Protein AF-A0A963WK91-F1 (afdb_monomer_lite)

Radius of gyration: 30.58 Å; chains: 1; bounding box: 57×82×97 Å

Sequence (372 aa):
MLETIWWPAAVQGHHETPHHPKPDPWEGALLGFCETRVRPTAGVVIQNPARRRCPPKQGSAHLYIAHAMCAHGGNSVPVCAVHRIAAAGGPERPVTRRHAILVVTTHDLAISARGFSALALYRFSAEIIGRGKGYSATAAAAYRAGERIEDERTGEVHDYRRRDGVLHTEILAPEGAPAWARDRAKLWNAVEQAERRRDAQLSRQLILALPHELTDAQRQELVRDFVQREFVSRGMVADLAIHAPDREGDARNHHAHVMLTMRRIEGNGFGNKERGWNDDGVLRGWRYQWARFQNRALERAGHNSRVDHRSYADQGIDREPTQHLGKWAHRMEKAGKKSRIGEQNRQVQARNAERAQREHQFKVISLEAERE

Foldseek 3Di:
DDDDFDDDDDDDDDDDDDDDDDDDDDDDDDDDDDDDDDDDDDDDDDDDDDDDDDDDDDDDDDDDDDDDDDDDDDDDDDDDDDDDDDDDDDDDDDDDPDPPPDPPPPPVVVVPPPPDQPAFDWDKDKDFQWLLSVGALQLVLCQQQQAWAAQPVPRDIRHRVVDPFFDDKFKDAAPPADPLLRPRNSVRSLLVVVADDSGDRRWMKIKTFAGLPDDPVLSVVLVVVLCCPLARVVQKMKIKIWGAADPPGDRRRTIMIIIIGQFGDDDHGTDDGDPVCPDPVSVVVSLQVSQVSRQVSCVVVVRPHGHDSDDCVVVVHPADDADDCHDPQVVCVVVVHHDPSNVVRVVSVVVRVVVVVVVVVVVVVVVVVVVD

Secondary structure (DSSP, 8-state):
----PPPPPPPPP------PPPPP----------PPPPPPPP-------------------------------S--PPP-----------------S--------TTGGGSTT----------EEEEEEEGGGT--HHHHHHHHHT-EEEETTTTEEEE-TT---EEEEEEE--TT--GGGGSHHHHHHHHHHH--STT-EEEEEEEEE--TTS-HHHHHHHHHHHHHHHTGGGT--EEEEEEPPPTTS-TT--EEEEEEESEEEETTEEEEE-SGGG-HHHHHHHHHHHHHHHHHHHHHTT-------S-TGGGT---PPPPP-HHHHHHHHHTTPPPHHHHHHHHHHHHHHHHHHHHHHHHHHHHHHTT-

Structure (mmCIF, N/CA/C/O backbone):
data_AF-A0A963WK91-F1
#
_entry.id   AF-A0A963WK91-F1
#
loop_
_atom_site.group_PDB
_atom_site.id
_atom_site.type_symbol
_atom_site.label_atom_id
_atom_site.label_alt_id
_atom_site.label_comp_id
_atom_site.label_asym_id
_atom_site.label_entity_id
_atom_site.label_seq_id
_atom_site.pdbx_PDB_ins_code
_atom_site.Cartn_x
_atom_site.Cartn_y
_atom_site.Cartn_z
_atom_site.occupancy
_atom_site.B_iso_or_equiv
_atom_site.auth_seq_id
_atom_site.auth_comp_id
_atom_site.auth_asym_id
_atom_site.auth_atom_id
_atom_site.pdbx_PDB_model_num
ATOM 1 N N . MET A 1 1 ? 18.143 -6.429 7.043 1.00 22.61 1 MET A N 1
ATOM 2 C CA . MET A 1 1 ? 18.035 -5.336 8.031 1.00 22.61 1 MET A CA 1
ATOM 3 C C . MET A 1 1 ? 17.022 -4.334 7.507 1.00 22.61 1 MET A C 1
ATOM 5 O O . MET A 1 1 ? 17.218 -3.809 6.421 1.00 22.61 1 MET A O 1
ATOM 9 N N . LEU A 1 2 ? 15.883 -4.209 8.189 1.00 23.97 2 LEU A N 1
ATOM 10 C CA . LEU A 1 2 ? 14.710 -3.444 7.756 1.00 23.97 2 LEU A CA 1
ATOM 11 C C . LEU A 1 2 ? 14.508 -2.282 8.733 1.00 23.97 2 LEU A C 1
ATOM 13 O O . LEU A 1 2 ? 14.083 -2.510 9.864 1.00 23.97 2 LEU A O 1
ATOM 17 N N . GLU A 1 3 ? 14.801 -1.052 8.310 1.00 25.36 3 GLU A N 1
ATOM 18 C CA . GLU A 1 3 ? 14.508 0.145 9.102 1.00 25.36 3 GLU A CA 1
ATOM 19 C C . GLU A 1 3 ? 13.215 0.824 8.637 1.00 25.36 3 GLU A C 1
ATOM 21 O O . GLU A 1 3 ? 13.131 1.476 7.602 1.00 25.36 3 GLU A O 1
ATOM 26 N N . THR A 1 4 ? 12.189 0.577 9.449 1.00 26.88 4 THR A N 1
ATOM 27 C CA . THR A 1 4 ? 11.105 1.455 9.909 1.00 26.88 4 THR A CA 1
ATOM 28 C C . THR A 1 4 ? 11.046 2.881 9.325 1.00 26.88 4 THR A C 1
ATOM 30 O O . THR A 1 4 ? 11.874 3.737 9.627 1.00 26.88 4 THR A O 1
ATOM 33 N N . ILE A 1 5 ? 9.959 3.174 8.605 1.00 27.11 5 ILE A N 1
ATOM 34 C CA . ILE A 1 5 ? 9.478 4.533 8.313 1.00 27.11 5 ILE A CA 1
ATOM 35 C C . ILE A 1 5 ? 9.033 5.188 9.630 1.00 27.11 5 ILE A C 1
ATOM 37 O O . ILE A 1 5 ? 8.085 4.700 10.238 1.00 27.11 5 ILE A O 1
ATOM 41 N N . TRP A 1 6 ? 9.692 6.269 10.063 1.00 27.09 6 TRP A N 1
ATOM 42 C CA . TRP A 1 6 ? 9.328 7.067 11.247 1.00 27.09 6 TRP A CA 1
ATOM 43 C C . TRP A 1 6 ? 8.318 8.179 10.911 1.00 27.09 6 TRP A C 1
ATOM 45 O O . TRP A 1 6 ? 8.521 8.962 9.977 1.00 27.09 6 TRP A O 1
ATOM 55 N N . TRP A 1 7 ? 7.257 8.275 11.717 1.00 29.36 7 TRP A N 1
ATOM 56 C CA . TRP A 1 7 ? 6.226 9.319 11.670 1.00 29.36 7 TRP A CA 1
ATOM 57 C C . TRP A 1 7 ? 6.474 10.339 12.800 1.00 29.36 7 TRP A C 1
ATOM 59 O O . TRP A 1 7 ? 6.779 9.914 13.913 1.00 29.36 7 TRP A O 1
ATOM 69 N N . PRO A 1 8 ? 6.402 11.663 12.558 1.00 27.25 8 PRO A N 1
ATOM 70 C CA . PRO A 1 8 ? 6.606 12.646 13.616 1.00 27.25 8 PRO A CA 1
ATOM 71 C C . PRO A 1 8 ? 5.388 12.717 14.544 1.00 27.25 8 PRO A C 1
ATOM 73 O O . PRO A 1 8 ? 4.264 12.896 14.074 1.00 27.25 8 PRO A O 1
ATOM 76 N N . ALA A 1 9 ? 5.649 12.629 15.849 1.00 26.39 9 ALA A N 1
ATOM 77 C CA . ALA A 1 9 ? 4.752 13.118 16.886 1.00 26.39 9 ALA A CA 1
ATOM 78 C C . ALA A 1 9 ? 4.526 14.628 16.702 1.00 26.39 9 ALA A C 1
ATOM 80 O O . ALA A 1 9 ? 5.432 15.359 16.285 1.00 26.39 9 ALA A O 1
ATOM 81 N N . ALA A 1 10 ? 3.302 15.069 16.975 1.00 29.25 10 ALA A N 1
ATOM 82 C CA . ALA A 1 10 ? 2.909 16.464 16.931 1.00 29.25 10 ALA A CA 1
ATOM 83 C C . ALA A 1 10 ? 3.765 17.319 17.882 1.00 29.25 10 ALA A C 1
ATOM 85 O O . ALA A 1 10 ? 4.145 16.902 18.974 1.00 29.25 10 ALA A O 1
ATOM 86 N N . VAL A 1 11 ? 4.068 18.528 17.416 1.00 27.75 11 VAL A N 1
ATOM 87 C CA . VAL A 1 11 ? 4.806 19.577 18.120 1.00 27.75 11 VAL A CA 1
ATOM 88 C C . VAL A 1 11 ? 4.051 19.971 19.392 1.00 27.75 11 VAL A C 1
ATOM 90 O O . VAL A 1 11 ? 2.942 20.494 19.312 1.00 27.75 11 VAL A O 1
ATOM 93 N N . GLN A 1 12 ? 4.667 19.758 20.555 1.00 30.48 12 GLN A N 1
ATOM 94 C CA . GLN A 1 12 ? 4.327 20.469 21.786 1.00 30.48 12 GLN A CA 1
ATOM 95 C C . GLN A 1 12 ? 5.108 21.787 21.805 1.00 30.48 12 GLN A C 1
ATOM 97 O O . GLN A 1 12 ? 6.327 21.797 21.636 1.00 30.48 12 GLN A O 1
ATOM 102 N N . GLY A 1 13 ? 4.404 22.904 21.980 1.00 24.95 13 GLY A N 1
ATOM 103 C CA . GLY A 1 13 ? 5.031 24.174 22.329 1.00 24.95 13 GLY A CA 1
ATOM 104 C C . GLY A 1 13 ? 5.450 24.172 23.799 1.00 24.95 13 GLY A C 1
ATOM 105 O O . GLY A 1 13 ? 4.702 23.674 24.634 1.00 24.95 13 GLY A O 1
ATOM 106 N N . HIS A 1 14 ? 6.646 24.688 24.094 1.00 27.39 14 HIS A N 1
ATOM 107 C CA . HIS A 1 14 ? 6.909 25.775 25.051 1.00 27.39 14 HIS A CA 1
ATOM 108 C C . HIS A 1 14 ? 8.402 25.853 25.439 1.00 27.39 14 HIS A C 1
ATOM 110 O O . HIS A 1 14 ? 9.018 24.856 25.791 1.00 27.39 14 HIS A O 1
ATOM 116 N N . HIS A 1 15 ? 8.894 27.097 25.416 1.00 27.45 15 HIS A N 1
ATOM 117 C CA . HIS A 1 15 ? 10.022 27.715 26.130 1.00 27.45 15 HIS A CA 1
ATOM 118 C C . HIS A 1 15 ? 11.482 27.265 25.907 1.00 27.45 15 HIS A C 1
ATOM 120 O O . HIS A 1 15 ? 11.880 26.119 26.080 1.00 27.45 15 HIS A O 1
ATOM 126 N N . GLU A 1 16 ? 12.287 28.277 25.567 1.00 27.14 16 GLU A N 1
ATOM 127 C CA . GLU A 1 16 ? 13.739 28.294 25.396 1.00 27.14 16 GLU A CA 1
ATOM 128 C C . GLU A 1 16 ? 14.500 28.136 26.725 1.00 27.14 16 GLU A C 1
ATOM 130 O O . GLU A 1 16 ? 14.128 28.733 27.732 1.00 27.14 16 GLU A O 1
ATOM 135 N N . THR A 1 17 ? 15.611 27.390 26.713 1.00 27.28 17 THR A N 1
ATOM 136 C CA . THR A 1 17 ? 16.970 27.830 27.125 1.00 27.28 17 THR A CA 1
ATOM 137 C C . THR A 1 17 ? 18.002 26.702 26.877 1.00 27.28 17 THR A C 1
ATOM 139 O O . THR A 1 17 ? 17.612 25.538 26.761 1.00 27.28 17 THR A O 1
ATOM 142 N N . PRO A 1 18 ? 19.309 27.009 26.699 1.00 31.48 18 PRO A N 1
ATOM 143 C CA . PRO A 1 18 ? 20.241 26.156 25.954 1.00 31.48 18 PRO A CA 1
ATOM 144 C C . PRO A 1 18 ? 21.214 25.357 26.840 1.00 31.48 18 PRO A C 1
ATOM 146 O O . PRO A 1 18 ? 21.784 25.896 27.784 1.00 31.48 18 PRO A O 1
ATOM 149 N N . HIS A 1 19 ? 21.519 24.109 26.462 1.00 30.70 19 HIS A N 1
ATOM 150 C CA . HIS A 1 19 ? 22.700 23.390 26.957 1.00 30.70 19 HIS A CA 1
ATOM 151 C C . HIS A 1 19 ? 23.403 22.583 25.849 1.00 30.70 19 HIS A C 1
ATOM 153 O O . HIS A 1 19 ? 22.773 21.988 24.978 1.00 30.70 19 HIS A O 1
ATOM 159 N N . HIS A 1 20 ? 24.738 22.624 25.902 1.00 29.81 20 HIS A N 1
ATOM 160 C CA . HIS A 1 20 ? 25.729 22.095 24.958 1.00 29.81 20 HIS A CA 1
ATOM 161 C C . HIS A 1 20 ? 25.676 20.566 24.720 1.00 29.81 20 HIS A C 1
ATOM 163 O O . HIS A 1 20 ? 25.252 19.823 25.607 1.00 29.81 20 HIS A O 1
ATOM 169 N N . PRO A 1 21 ? 26.175 20.067 23.565 1.00 29.34 21 PRO A N 1
ATOM 170 C CA . PRO A 1 21 ? 26.165 18.643 23.229 1.00 29.34 21 PRO A CA 1
ATOM 171 C C . PRO A 1 21 ? 27.329 17.870 23.877 1.00 29.34 21 PRO A C 1
ATOM 173 O O . PRO A 1 21 ? 28.469 18.332 23.889 1.00 29.34 21 PRO A O 1
ATOM 176 N N . LYS A 1 22 ? 27.041 16.658 24.369 1.00 27.59 22 LYS A N 1
ATOM 177 C CA . LYS A 1 22 ? 28.037 15.631 24.730 1.00 27.59 22 LYS A CA 1
ATOM 178 C C . LYS A 1 22 ? 28.315 14.703 23.526 1.00 27.59 22 LYS A C 1
ATOM 180 O O . LYS A 1 22 ? 27.410 14.528 22.710 1.00 27.59 22 LYS A O 1
ATOM 185 N N . PRO A 1 23 ? 29.526 14.121 23.411 1.00 29.45 23 PRO A N 1
ATOM 186 C CA . PRO A 1 23 ? 29.940 13.315 22.258 1.00 29.45 23 PRO A CA 1
ATOM 187 C C . PRO A 1 23 ? 29.362 11.884 22.236 1.00 29.45 23 PRO A C 1
ATOM 189 O O . PRO A 1 23 ? 28.915 11.354 23.253 1.00 29.45 23 PRO A O 1
ATOM 192 N N . ASP A 1 24 ? 29.379 11.313 21.029 1.00 28.59 24 ASP A N 1
ATOM 193 C CA . ASP A 1 24 ? 28.755 10.073 20.533 1.00 28.59 24 ASP A CA 1
ATOM 194 C C . ASP A 1 24 ? 29.475 8.783 21.018 1.00 28.59 24 ASP A C 1
ATOM 196 O O . ASP A 1 24 ? 30.700 8.714 20.899 1.00 28.59 24 ASP A O 1
ATOM 200 N N . PRO A 1 25 ? 28.778 7.759 21.562 1.00 28.02 25 PRO A N 1
ATOM 201 C CA . PRO A 1 25 ? 29.410 6.610 22.222 1.00 28.02 25 PRO A CA 1
ATOM 202 C C . PRO A 1 25 ? 29.512 5.324 21.370 1.00 28.02 25 PRO A C 1
ATOM 204 O O . PRO A 1 25 ? 29.296 4.234 21.896 1.00 28.02 25 PRO A O 1
ATOM 207 N N . TRP A 1 26 ? 29.857 5.397 20.080 1.00 27.48 26 TRP A N 1
ATOM 208 C CA . TRP A 1 26 ? 29.994 4.188 19.242 1.00 27.48 26 TRP A CA 1
ATOM 209 C C . TRP A 1 26 ? 31.322 4.109 18.479 1.00 27.48 26 TRP A C 1
ATOM 211 O O . TRP A 1 26 ? 31.360 4.051 17.251 1.00 27.48 26 TRP A O 1
ATOM 221 N N . GLU A 1 27 ? 32.416 4.028 19.237 1.00 25.73 27 GLU A N 1
ATOM 222 C CA . GLU A 1 27 ? 33.675 3.418 18.802 1.00 25.73 27 GLU A CA 1
ATOM 223 C C . GLU A 1 27 ? 33.758 1.970 19.313 1.00 25.73 27 GLU A C 1
ATOM 225 O O . GLU A 1 27 ? 33.706 1.719 20.513 1.00 25.73 27 GLU A O 1
ATOM 230 N N . GLY A 1 28 ? 33.954 1.028 18.385 1.00 24.20 28 GLY A N 1
ATOM 231 C CA . GLY A 1 28 ? 34.629 -0.246 18.648 1.00 24.20 28 GLY A CA 1
ATOM 232 C C . GLY A 1 28 ? 33.766 -1.433 19.086 1.00 24.20 28 GLY A C 1
ATOM 233 O O . GLY A 1 28 ? 33.362 -1.529 20.236 1.00 24.20 28 GLY A O 1
ATOM 234 N N . ALA A 1 29 ? 33.608 -2.414 18.189 1.00 26.83 29 ALA A N 1
ATOM 235 C CA . ALA A 1 29 ? 33.804 -3.837 18.504 1.00 26.83 29 ALA A CA 1
ATOM 236 C C . ALA A 1 29 ? 33.708 -4.692 17.227 1.00 26.83 29 ALA A C 1
ATOM 238 O O . ALA A 1 29 ? 32.635 -4.941 16.679 1.00 26.83 29 ALA A O 1
ATOM 239 N N . LEU A 1 30 ? 34.874 -5.150 16.775 1.00 24.97 30 LEU A N 1
ATOM 240 C CA . LEU A 1 30 ? 35.060 -6.351 15.965 1.00 24.97 30 LEU A CA 1
ATOM 241 C C . LEU A 1 30 ? 34.740 -7.590 16.820 1.00 24.97 30 LEU A C 1
ATOM 243 O O . LEU A 1 30 ? 35.082 -7.587 18.000 1.00 24.97 30 LEU A O 1
ATOM 247 N N . LEU A 1 31 ? 34.160 -8.639 16.215 1.00 26.80 31 LEU A N 1
ATOM 248 C CA . LEU A 1 31 ? 34.611 -10.049 16.267 1.00 26.80 31 LEU A CA 1
ATOM 249 C C . LEU A 1 31 ? 33.501 -11.047 15.857 1.00 26.80 31 LEU A C 1
ATOM 251 O O . LEU A 1 31 ? 32.412 -11.056 16.417 1.00 26.80 31 LEU A O 1
ATOM 255 N N . GLY A 1 32 ? 33.865 -11.958 14.942 1.00 23.58 32 GLY A N 1
ATOM 256 C CA . GLY A 1 32 ? 33.576 -13.395 15.067 1.00 23.58 32 GLY A CA 1
ATOM 257 C C . GLY A 1 32 ? 32.301 -13.961 14.428 1.00 23.58 32 GLY A C 1
ATOM 258 O O . GLY A 1 32 ? 31.334 -14.229 15.131 1.00 23.58 32 GLY A O 1
ATOM 259 N N . PHE A 1 33 ? 32.338 -14.287 13.130 1.00 23.84 33 PHE A N 1
ATOM 260 C CA . PHE A 1 33 ? 31.402 -15.247 12.521 1.00 23.84 33 PHE A CA 1
ATOM 261 C C . PHE A 1 33 ? 31.985 -16.670 12.577 1.00 23.84 33 PHE A C 1
ATOM 263 O O . PHE A 1 33 ? 33.100 -16.905 12.117 1.00 23.84 33 PHE A O 1
ATOM 270 N N . CYS A 1 34 ? 31.219 -17.616 13.128 1.00 22.39 34 CYS A N 1
ATOM 271 C CA . CYS A 1 34 ? 31.517 -19.048 13.139 1.00 22.39 34 CYS A CA 1
ATOM 272 C C . CYS A 1 34 ? 30.647 -19.740 12.074 1.00 22.39 34 CYS A C 1
ATOM 274 O O . CYS A 1 34 ? 29.424 -19.793 12.205 1.00 22.39 34 CYS A O 1
ATOM 276 N N . GLU A 1 35 ? 31.267 -20.233 11.000 1.00 25.41 35 GLU A N 1
ATOM 277 C CA . GLU A 1 35 ? 30.608 -21.036 9.965 1.00 25.41 35 GLU A CA 1
ATOM 278 C C . GLU A 1 35 ? 30.486 -22.496 10.420 1.00 25.41 35 GLU A C 1
ATOM 280 O O . GLU A 1 35 ? 31.486 -23.169 10.669 1.00 25.41 35 GLU A O 1
ATOM 285 N N . THR A 1 36 ? 29.263 -23.027 10.461 1.00 25.84 36 THR A N 1
ATOM 286 C CA . THR A 1 36 ? 29.019 -24.475 10.518 1.00 25.84 36 THR A CA 1
ATOM 287 C C . THR A 1 36 ? 28.664 -24.981 9.123 1.00 25.84 36 THR A C 1
ATOM 289 O O . THR A 1 36 ? 27.678 -24.586 8.506 1.00 25.84 36 THR A O 1
ATOM 292 N N . ARG A 1 37 ? 29.536 -25.849 8.605 1.00 24.59 37 ARG A N 1
ATOM 293 C CA . ARG A 1 37 ? 29.512 -26.428 7.261 1.00 24.59 37 ARG A CA 1
ATOM 294 C C . ARG A 1 37 ? 28.734 -27.752 7.300 1.00 24.59 37 ARG A C 1
ATOM 296 O O . ARG A 1 37 ? 29.177 -28.695 7.950 1.00 24.59 37 ARG A O 1
ATOM 303 N N . VAL A 1 38 ? 27.603 -27.848 6.597 1.00 27.88 38 VAL A N 1
ATOM 304 C CA . VAL A 1 38 ? 26.852 -29.108 6.414 1.00 27.88 38 VAL A CA 1
ATOM 305 C C . VAL A 1 38 ? 27.313 -29.789 5.120 1.00 27.88 38 VAL A C 1
ATOM 307 O O . VAL A 1 38 ? 27.289 -29.184 4.051 1.00 27.88 38 VAL A O 1
ATOM 310 N N . ARG A 1 39 ? 27.763 -31.047 5.222 1.00 24.70 39 ARG A N 1
ATOM 311 C CA . ARG A 1 39 ? 28.100 -31.930 4.088 1.00 24.70 39 ARG A CA 1
ATOM 312 C C . ARG A 1 39 ? 26.844 -32.679 3.611 1.00 24.70 39 ARG A C 1
ATOM 314 O O . ARG A 1 39 ? 26.117 -33.166 4.473 1.00 24.70 39 ARG A O 1
ATOM 321 N N . PRO A 1 40 ? 26.620 -32.880 2.299 1.00 29.33 40 PRO A N 1
ATOM 322 C CA . PRO A 1 40 ? 25.627 -33.836 1.823 1.00 29.33 40 PRO A CA 1
ATOM 323 C C . PRO A 1 40 ? 26.253 -35.227 1.625 1.00 29.33 40 PRO A C 1
ATOM 325 O O . PRO A 1 40 ? 27.276 -35.379 0.955 1.00 29.33 40 PRO A O 1
ATOM 328 N N . THR A 1 41 ? 25.630 -36.243 2.221 1.00 27.70 41 THR A N 1
ATOM 329 C CA . THR A 1 41 ? 25.883 -37.667 1.973 1.00 27.70 41 THR A CA 1
ATOM 330 C C . THR A 1 41 ? 25.073 -38.181 0.781 1.00 27.70 41 THR A C 1
ATOM 332 O O . THR A 1 41 ? 24.059 -37.616 0.378 1.00 27.70 41 THR A O 1
ATOM 335 N N . ALA A 1 42 ? 25.602 -39.251 0.198 1.00 28.73 42 ALA A N 1
ATOM 336 C CA . ALA A 1 42 ? 25.291 -39.816 -1.101 1.00 28.73 42 ALA A CA 1
ATOM 337 C C . ALA A 1 42 ? 23.964 -40.595 -1.202 1.00 28.73 42 ALA A C 1
ATOM 339 O O . ALA A 1 42 ? 23.517 -41.214 -0.244 1.00 28.73 42 ALA A O 1
ATOM 340 N N . GLY A 1 43 ? 23.455 -40.648 -2.438 1.00 24.45 43 GLY A N 1
ATOM 341 C CA . GLY A 1 43 ? 23.218 -41.898 -3.169 1.00 24.45 43 GLY A CA 1
ATOM 342 C C . GLY A 1 43 ? 22.021 -42.758 -2.769 1.00 24.45 43 GLY A C 1
ATOM 343 O O . GLY A 1 43 ? 22.116 -43.567 -1.856 1.00 24.45 43 GLY A O 1
ATOM 344 N N . VAL A 1 44 ? 20.967 -42.725 -3.590 1.00 27.34 44 VAL A N 1
ATOM 345 C CA . VAL A 1 44 ? 20.086 -43.885 -3.789 1.00 27.34 44 VAL A CA 1
ATOM 346 C C . VAL A 1 44 ? 19.856 -44.076 -5.288 1.00 27.34 44 VAL A C 1
ATOM 348 O O . VAL A 1 44 ? 19.298 -43.224 -5.974 1.00 27.34 44 VAL A O 1
ATOM 351 N N . VAL A 1 45 ? 20.349 -45.213 -5.773 1.00 25.64 45 VAL A N 1
ATOM 352 C CA . VAL A 1 45 ? 20.153 -45.780 -7.108 1.00 25.64 45 VAL A CA 1
ATOM 353 C C . VAL A 1 45 ? 18.881 -46.625 -7.061 1.00 25.64 45 VAL A C 1
ATOM 355 O O . VAL A 1 45 ? 18.777 -47.508 -6.215 1.00 25.64 45 VAL A O 1
ATOM 358 N N . ILE A 1 46 ? 17.938 -46.399 -7.978 1.00 29.27 46 ILE A N 1
ATOM 359 C CA . ILE A 1 46 ? 16.832 -47.332 -8.233 1.00 29.27 46 ILE A CA 1
ATOM 360 C C . ILE A 1 46 ? 16.889 -47.745 -9.703 1.00 29.27 46 ILE A C 1
ATOM 362 O O . ILE A 1 46 ? 16.807 -46.919 -10.611 1.00 29.27 46 ILE A O 1
ATOM 366 N N . GLN A 1 47 ? 17.083 -49.046 -9.905 1.00 24.92 47 GLN A N 1
ATOM 367 C CA . GLN A 1 47 ? 17.046 -49.745 -11.184 1.00 24.92 47 GLN A CA 1
ATOM 368 C C . GLN A 1 47 ? 15.598 -49.872 -11.684 1.00 24.92 47 GLN A C 1
ATOM 370 O O . GLN A 1 47 ? 14.692 -50.119 -10.893 1.00 24.92 47 GLN A O 1
ATOM 375 N N . ASN A 1 48 ? 15.384 -49.800 -13.000 1.00 27.92 48 ASN A N 1
ATOM 376 C CA . ASN A 1 48 ? 14.188 -50.354 -13.641 1.00 27.92 48 ASN A CA 1
ATOM 377 C C . ASN A 1 48 ? 14.585 -50.973 -15.000 1.00 27.92 48 ASN A C 1
ATOM 379 O O . ASN A 1 48 ? 15.365 -50.344 -15.725 1.00 27.92 48 ASN A O 1
ATOM 383 N N . PRO A 1 49 ? 14.138 -52.196 -15.352 1.00 32.09 49 PRO A N 1
ATOM 384 C CA . PRO A 1 49 ? 14.629 -52.911 -16.519 1.00 32.09 49 PRO A CA 1
ATOM 385 C C . PRO A 1 49 ? 13.725 -52.735 -17.753 1.00 32.09 49 PRO A C 1
ATOM 387 O O . PRO A 1 49 ? 12.612 -52.229 -17.691 1.00 32.09 49 PRO A O 1
ATOM 390 N N . ALA A 1 50 ? 14.229 -53.285 -18.860 1.00 29.89 50 ALA A N 1
ATOM 391 C CA . ALA A 1 50 ? 13.522 -53.688 -20.079 1.00 29.89 50 ALA A CA 1
ATOM 392 C C . ALA A 1 50 ? 13.324 -52.652 -21.209 1.00 29.89 50 ALA A C 1
ATOM 394 O O . ALA A 1 50 ? 12.390 -51.863 -21.291 1.00 29.89 50 ALA A O 1
ATOM 395 N N . ARG A 1 51 ? 14.238 -52.818 -22.169 1.00 28.98 51 ARG A N 1
ATOM 396 C CA . ARG A 1 51 ? 14.231 -52.484 -23.599 1.00 28.98 51 ARG A CA 1
ATOM 397 C C . ARG A 1 51 ? 12.876 -52.691 -24.301 1.00 28.98 51 ARG A C 1
ATOM 399 O O . ARG A 1 51 ? 12.282 -53.752 -24.151 1.00 28.98 51 ARG A O 1
ATOM 406 N N . ARG A 1 52 ? 12.555 -51.796 -25.248 1.00 28.48 52 ARG A N 1
ATOM 407 C CA . ARG A 1 52 ? 12.156 -52.105 -26.644 1.00 28.48 52 ARG A CA 1
ATOM 408 C C . ARG A 1 52 ? 12.358 -50.851 -27.518 1.00 28.48 52 ARG A C 1
ATOM 410 O O . ARG A 1 52 ? 11.968 -49.756 -27.134 1.00 28.48 52 ARG A O 1
ATOM 417 N N . ARG A 1 53 ? 13.039 -51.018 -28.658 1.00 27.75 53 ARG A N 1
ATOM 418 C CA . ARG A 1 53 ? 13.340 -49.995 -29.682 1.00 27.75 53 ARG A CA 1
ATOM 419 C C . ARG A 1 53 ? 12.495 -50.239 -30.938 1.00 27.75 53 ARG A C 1
ATOM 421 O O . ARG A 1 53 ? 12.266 -51.403 -31.256 1.00 27.75 53 ARG A O 1
ATOM 428 N N . CYS A 1 54 ? 12.171 -49.136 -31.634 1.00 26.45 54 CYS A N 1
ATOM 429 C CA . CYS A 1 54 ? 12.084 -48.893 -33.099 1.00 26.45 54 CYS A CA 1
ATOM 430 C C . CYS A 1 54 ? 10.837 -48.061 -33.484 1.00 26.45 54 CYS A C 1
ATOM 432 O O . CYS A 1 54 ? 9.805 -48.226 -32.842 1.00 26.45 54 CYS A O 1
ATOM 434 N N . PRO A 1 55 ? 10.830 -47.326 -34.620 1.00 36.06 55 PRO A N 1
ATOM 435 C CA . PRO A 1 55 ? 11.797 -46.344 -35.147 1.00 36.06 55 PRO A CA 1
ATOM 436 C C . PRO A 1 55 ? 11.077 -44.995 -35.509 1.00 36.06 55 PRO A C 1
ATOM 438 O O . PRO A 1 55 ? 9.883 -44.863 -35.238 1.00 36.06 55 PRO A O 1
ATOM 441 N N . PRO A 1 56 ? 11.746 -43.959 -36.072 1.00 33.94 56 PRO A N 1
ATOM 442 C CA . PRO A 1 56 ? 11.201 -42.599 -36.135 1.00 33.94 56 PRO A CA 1
ATOM 443 C C . PRO A 1 56 ? 10.351 -42.362 -37.394 1.00 33.94 56 PRO A C 1
ATOM 445 O O . PRO A 1 56 ? 10.743 -42.748 -38.494 1.00 33.94 56 PRO A O 1
ATOM 448 N N . LYS A 1 57 ? 9.219 -41.659 -37.256 1.00 30.64 57 LYS A N 1
ATOM 449 C CA . LYS A 1 57 ? 8.538 -41.024 -38.393 1.00 30.64 57 LYS A CA 1
ATOM 450 C C . LYS A 1 57 ? 8.864 -39.536 -38.419 1.00 30.64 57 LYS A C 1
ATOM 452 O O . LYS A 1 57 ? 8.511 -38.791 -37.511 1.00 30.64 57 LYS A O 1
ATOM 457 N N . GLN A 1 58 ? 9.554 -39.151 -39.486 1.00 32.03 58 GLN A N 1
ATOM 458 C CA . GLN A 1 58 ? 9.673 -37.785 -39.969 1.00 32.03 58 GLN A CA 1
ATOM 459 C C . GLN A 1 58 ? 8.281 -37.272 -40.357 1.00 32.03 58 GLN A C 1
ATOM 461 O O . GLN A 1 58 ? 7.521 -37.966 -41.030 1.00 32.03 58 GLN A O 1
ATOM 466 N N . GLY A 1 59 ? 7.958 -36.060 -39.924 1.00 29.03 59 GLY A N 1
ATOM 467 C CA . GLY A 1 59 ? 6.739 -35.350 -40.285 1.00 29.03 59 GLY A CA 1
ATOM 468 C C . GLY A 1 59 ? 6.908 -33.887 -39.911 1.00 29.03 59 GLY A C 1
ATOM 469 O O . GLY A 1 59 ? 6.696 -33.503 -38.766 1.00 29.03 59 GLY A O 1
ATOM 470 N N . SER A 1 60 ? 7.371 -33.091 -40.869 1.00 29.44 60 SER A N 1
ATOM 471 C CA . SER A 1 60 ? 7.472 -31.639 -40.784 1.00 29.44 60 SER A CA 1
ATOM 472 C C . SER A 1 60 ? 6.071 -31.031 -40.696 1.00 29.44 60 SER A C 1
ATOM 474 O O . SER A 1 60 ? 5.346 -30.966 -41.687 1.00 29.44 60 SER A O 1
ATOM 476 N N . ALA A 1 61 ? 5.678 -30.582 -39.505 1.00 27.30 61 ALA A N 1
ATOM 477 C CA . ALA A 1 61 ? 4.504 -29.740 -39.331 1.00 27.30 61 ALA A CA 1
ATOM 478 C C . ALA A 1 61 ? 4.871 -28.298 -39.719 1.00 27.30 61 ALA A C 1
ATOM 480 O O . ALA A 1 61 ? 5.517 -27.583 -38.956 1.00 27.30 61 ALA A O 1
ATOM 481 N N . HIS A 1 62 ? 4.472 -27.873 -40.919 1.00 27.70 62 HIS A N 1
ATOM 482 C CA . HIS A 1 62 ? 4.443 -26.458 -41.278 1.00 27.70 62 HIS A CA 1
ATOM 483 C C . HIS A 1 62 ? 3.220 -25.812 -40.618 1.00 27.70 62 HIS A C 1
ATOM 485 O O . HIS A 1 62 ? 2.090 -25.993 -41.065 1.00 27.70 62 HIS A O 1
ATOM 491 N N . LEU A 1 63 ? 3.449 -25.072 -39.535 1.00 24.02 63 LEU A N 1
ATOM 492 C CA . LEU A 1 63 ? 2.455 -24.196 -38.926 1.00 24.02 63 LEU A CA 1
ATOM 493 C C . LEU A 1 63 ? 2.469 -22.859 -39.682 1.00 24.02 63 LEU A C 1
ATOM 495 O O . LEU A 1 63 ? 3.328 -22.015 -39.438 1.00 24.02 63 LEU A O 1
ATOM 499 N N . TYR A 1 64 ? 1.538 -22.663 -40.615 1.00 25.95 64 TYR A N 1
ATOM 500 C CA . TYR A 1 64 ? 1.275 -21.335 -41.170 1.00 25.95 64 TYR A CA 1
ATOM 501 C C . TYR A 1 64 ? 0.365 -20.575 -40.201 1.00 25.95 64 TYR A C 1
ATOM 503 O O . TYR A 1 64 ? -0.837 -20.822 -40.139 1.00 25.95 64 TYR A O 1
ATOM 511 N N . ILE A 1 65 ? 0.938 -19.646 -39.434 1.00 25.66 65 ILE A N 1
ATOM 512 C CA . ILE A 1 65 ? 0.164 -18.627 -38.722 1.00 25.66 65 ILE A CA 1
ATOM 513 C C . ILE A 1 65 ? -0.156 -17.528 -39.739 1.00 25.66 65 ILE A C 1
ATOM 515 O O . ILE A 1 65 ? 0.693 -16.703 -40.070 1.00 25.66 65 ILE A O 1
ATOM 519 N N . ALA A 1 66 ? -1.384 -17.525 -40.255 1.00 25.56 66 ALA A N 1
ATOM 520 C CA . ALA A 1 66 ? -1.921 -16.378 -40.972 1.00 25.56 66 ALA A CA 1
ATOM 521 C C . ALA A 1 66 ? -2.287 -15.290 -39.947 1.00 25.56 66 ALA A C 1
ATOM 523 O O . ALA A 1 66 ? -3.266 -15.422 -39.214 1.00 25.56 66 ALA A O 1
ATOM 524 N N . HIS A 1 67 ? -1.500 -14.215 -39.876 1.00 25.88 67 HIS A N 1
ATOM 525 C CA . HIS A 1 67 ? -1.899 -12.998 -39.169 1.00 25.88 67 HIS A CA 1
ATOM 526 C C . HIS A 1 67 ? -2.936 -12.248 -40.017 1.00 25.88 67 HIS A C 1
ATOM 528 O O . HIS A 1 67 ? -2.587 -11.530 -40.950 1.00 25.88 67 HIS A O 1
ATOM 534 N N . ALA A 1 68 ? -4.218 -12.403 -39.686 1.00 26.55 68 ALA A N 1
ATOM 535 C CA . ALA A 1 68 ? -5.266 -11.492 -40.133 1.00 26.55 68 ALA A CA 1
ATOM 536 C C . ALA A 1 68 ? -5.330 -10.307 -39.154 1.00 26.55 68 ALA A C 1
ATOM 538 O O . ALA A 1 68 ? -5.836 -10.440 -38.041 1.00 26.55 68 ALA A O 1
ATOM 539 N N . MET A 1 69 ? -4.800 -9.147 -39.547 1.00 26.30 69 MET A N 1
ATOM 540 C CA . MET A 1 69 ? -5.070 -7.893 -38.840 1.00 26.30 69 MET A CA 1
ATOM 541 C C . MET A 1 69 ? -6.437 -7.368 -39.285 1.00 26.30 69 MET A C 1
ATOM 543 O O . MET A 1 69 ? -6.583 -6.866 -40.396 1.00 26.30 69 MET A O 1
ATOM 547 N N . CYS A 1 70 ? -7.445 -7.496 -38.422 1.00 27.25 70 CYS A N 1
ATOM 548 C CA . CYS A 1 70 ? -8.722 -6.804 -38.581 1.00 27.25 70 CYS A CA 1
ATOM 549 C C . CYS A 1 70 ? -8.630 -5.439 -37.888 1.00 27.25 70 CYS A C 1
ATOM 551 O O . CYS A 1 70 ? -8.481 -5.371 -36.670 1.00 27.25 70 CYS A O 1
ATOM 553 N N . ALA A 1 71 ? -8.725 -4.357 -38.660 1.00 29.56 71 ALA A N 1
ATOM 554 C CA . ALA A 1 71 ? -8.999 -3.024 -38.139 1.00 29.56 71 ALA A CA 1
ATOM 555 C C . ALA A 1 71 ? -10.522 -2.831 -38.084 1.00 29.56 71 ALA A C 1
ATOM 557 O O . ALA A 1 71 ? -11.206 -3.011 -39.091 1.00 29.56 71 ALA A O 1
ATOM 558 N N . HIS A 1 72 ? -11.065 -2.488 -36.915 1.00 29.70 72 HIS A N 1
ATOM 559 C CA . HIS A 1 72 ? -12.475 -2.131 -36.773 1.00 29.70 72 HIS A CA 1
ATOM 560 C C . HIS A 1 72 ? -12.661 -0.617 -36.840 1.00 29.70 72 HIS A C 1
ATOM 562 O O . HIS A 1 72 ? -12.161 0.122 -35.996 1.00 29.70 72 HIS A O 1
ATOM 568 N N . GLY A 1 73 ? -13.446 -0.190 -37.828 1.00 28.72 73 GLY A N 1
ATOM 569 C CA . GLY A 1 73 ? -14.039 1.136 -37.918 1.00 28.72 73 GLY A CA 1
ATOM 570 C C . GLY A 1 73 ? -15.025 1.200 -39.085 1.00 28.72 73 GLY A C 1
ATOM 571 O O . GLY A 1 73 ? -14.601 1.241 -40.232 1.00 28.72 73 GLY A O 1
ATOM 572 N N . GLY A 1 74 ? -16.328 1.227 -38.784 1.00 31.27 74 GLY A N 1
ATOM 573 C CA . GLY A 1 74 ? -17.384 1.652 -39.716 1.00 31.27 74 GLY A CA 1
ATOM 574 C C . GLY A 1 74 ? -18.240 0.539 -40.337 1.00 31.27 74 GLY A C 1
ATOM 575 O O . GLY A 1 74 ? -17.734 -0.393 -40.948 1.00 31.27 74 GLY A O 1
ATOM 576 N N . ASN A 1 75 ? -19.562 0.672 -40.188 1.00 42.59 75 ASN A N 1
ATOM 577 C CA . ASN A 1 75 ? -20.610 -0.181 -40.758 1.00 42.59 75 ASN A CA 1
ATOM 578 C C . ASN A 1 75 ? -20.458 -0.400 -42.274 1.00 42.59 75 ASN A C 1
ATOM 580 O O . ASN A 1 75 ? -20.824 0.472 -43.061 1.00 42.59 75 ASN A O 1
ATOM 584 N N . SER A 1 76 ? -20.013 -1.583 -42.699 1.00 36.69 76 SER A N 1
ATOM 585 C CA . SER A 1 76 ? -20.441 -2.229 -43.954 1.00 36.69 76 SER A CA 1
ATOM 586 C C . SER A 1 76 ? -20.029 -3.707 -43.943 1.00 36.69 76 SER A C 1
ATOM 588 O O . SER A 1 76 ? -18.930 -4.057 -43.522 1.00 36.69 76 SER A O 1
ATOM 590 N N . VAL A 1 77 ? -20.931 -4.590 -44.374 1.00 32.50 77 VAL A N 1
ATOM 591 C CA . VAL A 1 77 ? -20.726 -6.048 -44.441 1.00 32.50 77 VAL A CA 1
ATOM 592 C C . VAL A 1 77 ? -19.608 -6.373 -45.450 1.00 32.50 77 VAL A C 1
ATOM 594 O O . VAL A 1 77 ? -19.709 -5.907 -46.587 1.00 32.50 77 VAL A O 1
ATOM 597 N N . PRO A 1 78 ? -18.562 -7.162 -45.124 1.00 31.52 78 PRO A N 1
ATOM 598 C CA . PRO A 1 78 ? -17.549 -7.506 -46.113 1.00 31.52 78 PRO A CA 1
ATOM 599 C C . PRO A 1 78 ? -18.021 -8.680 -46.981 1.00 31.52 78 PRO A C 1
ATOM 601 O O . PRO A 1 78 ? -18.222 -9.796 -46.505 1.00 31.52 78 PRO A O 1
ATOM 604 N N . VAL A 1 79 ? -18.164 -8.426 -48.281 1.00 28.72 79 VAL A N 1
ATOM 605 C CA . VAL A 1 79 ? -18.242 -9.456 -49.323 1.00 28.72 79 VAL A CA 1
ATOM 606 C C . VAL A 1 79 ? -16.815 -9.938 -49.604 1.00 28.72 79 VAL A C 1
ATOM 608 O O . VAL A 1 79 ? -15.960 -9.152 -50.010 1.00 28.72 79 VAL A O 1
ATOM 611 N N . CYS A 1 80 ? -16.532 -11.224 -49.391 1.00 25.83 80 CYS A N 1
ATOM 612 C CA . CYS A 1 80 ? -15.253 -11.828 -49.769 1.00 25.83 80 CYS A CA 1
ATOM 613 C C . CYS A 1 80 ? -15.156 -11.961 -51.299 1.00 25.83 80 CYS A C 1
ATOM 615 O O . CYS A 1 80 ? -15.755 -12.861 -51.882 1.00 25.83 80 CYS A O 1
ATOM 617 N N . ALA A 1 81 ? -14.371 -11.101 -51.951 1.00 27.62 81 ALA A N 1
ATOM 618 C CA . ALA A 1 81 ? -13.969 -11.277 -53.346 1.00 27.62 81 ALA A CA 1
ATOM 619 C C . ALA A 1 81 ? -12.581 -11.935 -53.414 1.00 27.62 81 ALA A C 1
ATOM 621 O O . ALA A 1 81 ? -11.566 -11.327 -53.074 1.00 27.62 81 ALA A O 1
ATOM 622 N N . VAL A 1 82 ? -12.536 -13.189 -53.869 1.00 27.42 82 VAL A N 1
ATOM 623 C CA . VAL A 1 82 ? -11.298 -13.916 -54.178 1.00 27.42 82 VAL A CA 1
ATOM 624 C C . VAL A 1 82 ? -10.751 -13.394 -55.508 1.00 27.42 82 VAL A C 1
ATOM 626 O O . VAL A 1 82 ? -11.308 -13.693 -56.561 1.00 27.42 82 VAL A O 1
ATOM 629 N N . HIS A 1 83 ? -9.655 -12.635 -55.488 1.00 25.94 83 HIS A N 1
ATOM 630 C CA . HIS A 1 83 ? -8.910 -12.333 -56.712 1.00 25.94 83 HIS A CA 1
ATOM 631 C C . HIS A 1 83 ? -7.900 -13.453 -56.993 1.00 25.94 83 HIS A C 1
ATOM 633 O O . HIS A 1 83 ? -6.924 -13.631 -56.266 1.00 25.94 83 HIS A O 1
ATOM 639 N N . ARG A 1 84 ? -8.139 -14.212 -58.071 1.00 26.95 84 ARG A N 1
ATOM 640 C CA . ARG A 1 84 ? -7.127 -15.057 -58.722 1.00 26.95 84 ARG A CA 1
ATOM 641 C C . ARG A 1 84 ? -6.057 -14.150 -59.329 1.00 26.95 84 ARG A C 1
ATOM 643 O O . ARG A 1 84 ? -6.365 -13.384 -60.236 1.00 26.95 84 ARG A O 1
ATOM 650 N N . ILE A 1 85 ? -4.805 -14.299 -58.908 1.00 28.84 85 ILE A N 1
ATOM 651 C CA . ILE A 1 85 ? -3.666 -13.843 -59.710 1.00 28.84 85 ILE A CA 1
ATOM 652 C C . ILE A 1 85 ? -3.334 -14.980 -60.677 1.00 28.84 85 ILE A C 1
ATOM 654 O O . ILE A 1 85 ? -2.858 -16.039 -60.272 1.00 28.84 85 ILE A O 1
ATOM 658 N N . ALA A 1 86 ? -3.655 -14.777 -61.953 1.00 28.55 86 ALA A N 1
ATOM 659 C CA . ALA A 1 86 ? -3.206 -15.634 -63.039 1.00 28.55 86 ALA A CA 1
ATOM 660 C C . ALA A 1 86 ? -1.717 -15.356 -63.300 1.00 28.55 86 ALA A C 1
ATOM 662 O O . ALA A 1 86 ? -1.349 -14.236 -63.651 1.00 28.55 86 ALA A O 1
ATOM 663 N N . ALA A 1 87 ? -0.860 -16.364 -63.127 1.00 32.00 87 ALA A N 1
ATOM 664 C CA . ALA A 1 87 ? 0.515 -16.308 -63.604 1.00 32.00 87 ALA A CA 1
ATOM 665 C C . ALA A 1 87 ? 0.522 -16.599 -65.113 1.00 32.00 87 ALA A C 1
ATOM 667 O O . ALA A 1 87 ? 0.143 -17.687 -65.547 1.00 32.00 87 ALA A O 1
ATOM 668 N N . ALA A 1 88 ? 0.911 -15.600 -65.905 1.00 34.25 88 ALA A N 1
ATOM 669 C CA . ALA A 1 88 ? 1.178 -15.744 -67.329 1.00 34.25 88 ALA A CA 1
ATOM 670 C C . ALA A 1 88 ? 2.464 -16.562 -67.546 1.00 34.25 88 ALA A C 1
ATOM 672 O O . ALA A 1 88 ? 3.442 -16.408 -66.814 1.00 34.25 88 ALA A O 1
ATOM 673 N N . GLY A 1 89 ? 2.428 -17.448 -68.542 1.00 34.84 89 GLY A N 1
ATOM 674 C CA . GLY A 1 89 ? 3.483 -18.408 -68.841 1.00 34.84 89 GLY A CA 1
ATOM 675 C C . GLY A 1 89 ? 4.799 -17.794 -69.329 1.00 34.84 89 GLY A C 1
ATOM 676 O O . GLY A 1 89 ? 4.827 -16.795 -70.044 1.00 34.84 89 GLY A O 1
ATOM 677 N N . GLY A 1 90 ? 5.890 -18.470 -68.977 1.00 33.84 90 GLY A N 1
ATOM 678 C CA . GLY A 1 90 ? 7.238 -18.284 -69.510 1.00 33.84 90 GLY A CA 1
ATOM 679 C C . GLY A 1 90 ? 8.111 -19.478 -69.090 1.00 33.84 90 GLY A C 1
ATOM 680 O O . GLY A 1 90 ? 7.872 -20.032 -68.017 1.00 33.84 90 GLY A O 1
ATOM 681 N N . PRO A 1 91 ? 9.058 -19.938 -69.928 1.00 36.56 91 PRO A N 1
ATOM 682 C CA . PRO A 1 91 ? 9.691 -21.244 -69.763 1.00 36.56 91 PRO A CA 1
ATOM 683 C C . PRO A 1 91 ? 10.646 -21.289 -68.564 1.00 36.56 91 PRO A C 1
ATOM 685 O O . PRO A 1 91 ? 11.457 -20.385 -68.357 1.00 36.56 91 PRO A O 1
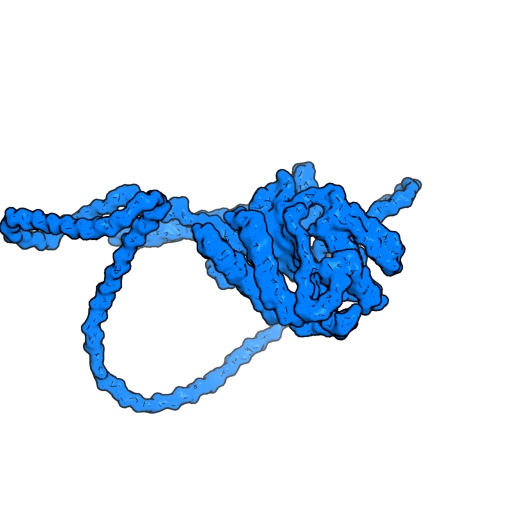ATOM 688 N N . GLU A 1 92 ? 10.566 -22.387 -67.810 1.00 37.78 92 GLU A N 1
ATOM 689 C CA . GLU A 1 92 ? 11.451 -22.710 -66.694 1.00 37.78 92 GLU A CA 1
ATOM 690 C C . GLU A 1 92 ? 12.919 -22.743 -67.148 1.00 37.78 92 GLU A C 1
ATOM 692 O O . GLU A 1 92 ? 13.302 -23.486 -68.054 1.00 37.78 92 GLU A O 1
ATOM 697 N N . ARG A 1 93 ? 13.765 -21.947 -66.488 1.00 36.75 93 ARG A N 1
ATOM 698 C CA . ARG A 1 93 ? 15.224 -22.104 -66.519 1.00 36.75 93 ARG A CA 1
ATOM 699 C C . ARG A 1 93 ? 15.703 -22.520 -65.125 1.00 36.75 93 ARG A C 1
ATOM 701 O O . ARG A 1 93 ? 15.230 -21.952 -64.141 1.00 36.75 93 ARG A O 1
ATOM 708 N N . PRO A 1 94 ? 16.642 -23.475 -65.013 1.00 37.19 94 PRO A N 1
ATOM 709 C CA . PRO A 1 94 ? 17.114 -23.956 -63.722 1.00 37.19 94 PRO A CA 1
ATOM 710 C C . PRO A 1 94 ? 17.938 -22.870 -63.020 1.00 37.19 94 PRO A C 1
ATOM 712 O O . PRO A 1 94 ? 18.958 -22.415 -63.540 1.00 37.19 94 PRO A O 1
ATOM 715 N N . VAL A 1 95 ? 17.505 -22.461 -61.825 1.00 36.62 95 VAL A N 1
ATOM 716 C CA . VAL A 1 95 ? 18.266 -21.552 -60.960 1.00 36.62 95 VAL A CA 1
ATOM 717 C C . VAL A 1 95 ? 19.451 -22.326 -60.384 1.00 36.62 95 VAL A C 1
ATOM 719 O O . VAL A 1 95 ? 19.299 -23.204 -59.534 1.00 36.62 95 VAL A O 1
ATOM 722 N N . THR A 1 96 ? 20.651 -22.026 -60.874 1.00 33.62 96 THR A N 1
ATOM 723 C CA . THR A 1 96 ? 21.904 -22.526 -60.311 1.00 33.62 96 THR A CA 1
ATOM 724 C C . THR A 1 96 ? 22.179 -21.848 -58.966 1.00 33.62 96 THR A C 1
ATOM 726 O O . THR A 1 96 ? 21.928 -20.661 -58.770 1.00 33.62 96 THR A O 1
ATOM 729 N N . ARG A 1 97 ? 22.689 -22.629 -58.005 1.00 40.38 97 ARG A N 1
ATOM 730 C CA . ARG A 1 97 ? 23.095 -22.178 -56.666 1.00 40.38 97 ARG A CA 1
ATOM 731 C C . ARG A 1 97 ? 24.180 -21.100 -56.758 1.00 40.38 97 ARG A C 1
ATOM 733 O O . ARG A 1 97 ? 25.355 -21.439 -56.843 1.00 40.38 97 ARG A O 1
ATOM 740 N N . ARG A 1 98 ? 23.788 -19.830 -56.736 1.00 36.56 98 ARG A N 1
ATOM 741 C CA . ARG A 1 98 ? 24.538 -18.625 -56.323 1.00 36.56 98 ARG A CA 1
ATOM 742 C C . ARG A 1 98 ? 23.612 -17.447 -56.638 1.00 36.56 98 ARG A C 1
ATOM 744 O O . ARG A 1 98 ? 22.965 -17.480 -57.675 1.00 36.56 98 ARG A O 1
ATOM 751 N N . HIS A 1 99 ? 23.551 -16.444 -55.764 1.00 35.72 99 HIS A N 1
ATOM 752 C CA . HIS A 1 99 ? 22.612 -15.301 -55.778 1.00 35.72 99 HIS A CA 1
ATOM 753 C C . HIS A 1 99 ? 21.287 -15.497 -55.017 1.00 35.72 99 HIS A C 1
ATOM 755 O O . HIS A 1 99 ? 20.220 -15.125 -55.488 1.00 35.72 99 HIS A O 1
ATOM 761 N N . ALA A 1 100 ? 21.368 -15.980 -53.777 1.00 31.55 100 ALA A N 1
ATOM 762 C CA . ALA A 1 100 ? 20.481 -15.481 -52.725 1.00 31.55 100 ALA A CA 1
ATOM 763 C C . ALA A 1 100 ? 21.224 -14.347 -51.996 1.00 31.55 100 ALA A C 1
ATOM 765 O O . ALA A 1 100 ? 21.729 -14.524 -50.891 1.00 31.55 100 ALA A O 1
ATOM 766 N N . ILE A 1 101 ? 21.398 -13.207 -52.674 1.00 32.09 101 ILE A N 1
ATOM 767 C CA . ILE A 1 101 ? 21.902 -11.988 -52.037 1.00 32.09 101 ILE A CA 1
ATOM 768 C C . ILE A 1 101 ? 20.715 -11.356 -51.316 1.00 32.09 101 ILE A C 1
ATOM 770 O O . ILE A 1 101 ? 19.832 -10.766 -51.929 1.00 32.09 101 ILE A O 1
ATOM 774 N N . LEU A 1 102 ? 20.700 -11.600 -50.010 1.00 31.88 102 LEU A N 1
ATOM 775 C CA . LEU A 1 102 ? 20.223 -10.750 -48.927 1.00 31.88 102 LEU A CA 1
ATOM 776 C C . LEU A 1 102 ? 19.734 -9.352 -49.373 1.00 31.88 102 LEU A C 1
ATOM 778 O O . LEU A 1 102 ? 20.480 -8.379 -49.327 1.00 31.88 102 LEU A O 1
ATOM 782 N N . VAL A 1 103 ? 18.456 -9.229 -49.739 1.00 30.73 103 VAL A N 1
ATOM 783 C CA . VAL A 1 103 ? 17.755 -7.939 -49.683 1.00 30.73 103 VAL A CA 1
ATOM 784 C C . VAL A 1 103 ? 17.111 -7.860 -48.302 1.00 30.73 103 VAL A C 1
ATOM 786 O O . VAL A 1 103 ? 15.919 -8.096 -48.133 1.00 30.73 103 VAL A O 1
ATOM 789 N N . VAL A 1 104 ? 17.928 -7.569 -47.287 1.00 31.09 104 VAL A N 1
ATOM 790 C CA . VAL A 1 104 ? 17.422 -7.032 -46.018 1.00 31.09 104 VAL A CA 1
ATOM 791 C C . VAL A 1 104 ? 16.985 -5.611 -46.339 1.00 31.09 104 VAL A C 1
ATOM 793 O O . VAL A 1 104 ? 17.775 -4.669 -46.319 1.00 31.09 104 VAL A O 1
ATOM 796 N N . THR A 1 105 ? 15.725 -5.460 -46.743 1.00 30.72 105 THR A N 1
ATOM 797 C CA . THR A 1 105 ? 15.104 -4.142 -46.813 1.00 30.72 105 THR A CA 1
ATOM 798 C C . THR A 1 105 ? 15.177 -3.526 -45.422 1.00 30.72 105 THR A C 1
ATOM 800 O O . THR A 1 105 ? 14.864 -4.178 -44.428 1.00 30.72 105 THR A O 1
ATOM 803 N N . THR A 1 106 ? 15.579 -2.265 -45.362 1.00 33.84 106 THR A N 1
ATOM 804 C CA . THR A 1 106 ? 15.866 -1.427 -44.187 1.00 33.84 106 THR A CA 1
ATOM 805 C C . THR A 1 106 ? 14.704 -1.221 -43.195 1.00 33.84 106 THR A C 1
ATOM 807 O O . THR A 1 106 ? 14.763 -0.321 -42.362 1.00 33.84 106 THR A O 1
ATOM 810 N N . HIS A 1 107 ? 13.672 -2.066 -43.220 1.00 32.28 107 HIS A N 1
ATOM 811 C CA . HIS A 1 107 ? 12.578 -2.088 -42.248 1.00 32.28 107 HIS A CA 1
ATOM 812 C C . HIS A 1 107 ? 12.833 -3.016 -41.046 1.00 32.28 107 HIS A C 1
ATOM 814 O O . HIS A 1 107 ? 12.259 -2.775 -39.987 1.00 32.28 107 HIS A O 1
ATOM 820 N N . ASP A 1 108 ? 13.751 -3.988 -41.135 1.00 31.78 108 ASP A N 1
ATOM 821 C CA . ASP A 1 108 ? 14.095 -4.855 -39.987 1.00 31.78 108 ASP A CA 1
ATOM 822 C C . ASP A 1 108 ? 15.149 -4.254 -39.040 1.00 31.78 108 ASP A C 1
ATOM 824 O O . ASP A 1 108 ? 15.306 -4.693 -37.900 1.00 31.78 108 ASP A O 1
ATOM 828 N N . LEU A 1 109 ? 15.816 -3.168 -39.444 1.00 29.92 109 LEU A N 1
ATOM 829 C CA . LEU A 1 109 ? 16.706 -2.401 -38.559 1.00 29.92 109 LEU A CA 1
ATOM 830 C C . LEU A 1 109 ? 15.945 -1.488 -37.578 1.00 29.92 109 LEU A C 1
ATOM 832 O O . LEU A 1 109 ? 16.549 -0.927 -36.666 1.00 29.92 109 LEU A O 1
ATOM 836 N N . ALA A 1 110 ? 14.616 -1.384 -37.696 1.00 31.31 110 ALA A N 1
ATOM 837 C CA . ALA A 1 110 ? 13.777 -0.616 -36.773 1.00 31.31 110 ALA A CA 1
ATOM 838 C C . ALA A 1 110 ? 13.294 -1.421 -35.545 1.00 31.31 110 ALA A C 1
ATOM 840 O O . ALA A 1 110 ? 12.630 -0.861 -34.669 1.00 31.31 110 ALA A O 1
ATOM 841 N N . ILE A 1 111 ? 13.638 -2.712 -35.436 1.00 34.72 111 ILE A N 1
ATOM 842 C CA . ILE A 1 111 ? 13.222 -3.574 -34.311 1.00 34.72 111 ILE A CA 1
ATOM 843 C C . ILE A 1 111 ? 14.288 -3.645 -33.196 1.00 34.72 111 ILE A C 1
ATOM 845 O O . ILE A 1 111 ? 13.974 -3.991 -32.060 1.00 34.72 111 ILE A O 1
ATOM 849 N N . SER A 1 112 ? 15.526 -3.198 -33.437 1.00 33.00 112 SER A N 1
ATOM 850 C CA . SER A 1 112 ? 16.621 -3.303 -32.451 1.00 33.00 112 SER A CA 1
ATOM 851 C C . SER A 1 112 ? 16.834 -2.059 -31.560 1.00 33.00 112 SER A C 1
ATOM 853 O O . SER A 1 112 ? 17.665 -2.080 -30.658 1.00 33.00 112 SER A O 1
ATOM 855 N N . ALA A 1 113 ? 16.041 -0.990 -31.716 1.00 30.66 113 ALA A N 1
ATOM 856 C CA . ALA A 1 113 ? 16.134 0.218 -30.872 1.00 30.66 113 ALA A CA 1
ATOM 857 C C . ALA A 1 113 ? 15.027 0.337 -29.800 1.00 30.66 113 ALA A C 1
ATOM 859 O O . ALA A 1 113 ? 14.924 1.351 -29.114 1.00 30.66 113 ALA A O 1
ATOM 860 N N . ARG A 1 114 ? 14.197 -0.702 -29.617 1.00 38.22 114 ARG A N 1
ATOM 861 C CA . ARG A 1 114 ? 13.215 -0.807 -28.515 1.00 38.22 114 ARG A CA 1
ATOM 862 C C . ARG A 1 114 ? 13.644 -1.875 -27.507 1.00 38.22 114 ARG A C 1
ATOM 864 O O . ARG A 1 114 ? 12.878 -2.748 -27.123 1.00 38.22 114 ARG A O 1
ATOM 871 N N . GLY A 1 115 ? 14.908 -1.809 -27.103 1.00 30.52 115 GLY A N 1
ATOM 872 C CA . GLY A 1 115 ? 15.556 -2.746 -26.186 1.00 30.52 115 GLY A CA 1
ATOM 873 C C . GLY A 1 115 ? 15.526 -2.324 -24.718 1.00 30.52 115 GLY A C 1
ATOM 874 O O . GLY A 1 115 ? 16.431 -2.672 -23.979 1.00 30.52 115 GLY A O 1
ATOM 875 N N . PHE A 1 116 ? 14.517 -1.571 -24.290 1.00 34.75 116 PHE A N 1
ATOM 876 C CA . PHE A 1 116 ? 14.079 -1.533 -22.897 1.00 34.75 116 PHE A CA 1
ATOM 877 C C . PHE A 1 116 ? 12.556 -1.516 -22.957 1.00 34.75 116 PHE A C 1
ATOM 879 O O . PHE A 1 116 ? 11.954 -0.457 -23.125 1.00 34.75 116 PHE A O 1
ATOM 886 N N . SER A 1 117 ? 11.918 -2.690 -22.875 1.00 37.88 117 SER A N 1
ATOM 887 C CA . SER A 1 117 ? 10.517 -2.724 -22.442 1.00 37.88 117 SER A CA 1
ATOM 888 C C . SER A 1 117 ? 10.481 -1.919 -21.148 1.00 37.88 117 SER A C 1
ATOM 890 O O . SER A 1 117 ? 11.217 -2.255 -20.217 1.00 37.88 117 SER A O 1
ATOM 892 N N . ALA A 1 118 ? 9.777 -0.784 -21.147 1.00 43.59 118 ALA A N 1
ATOM 893 C CA . ALA A 1 118 ? 9.707 0.100 -19.997 1.00 43.59 118 ALA A CA 1
ATOM 894 C C . ALA A 1 118 ? 9.245 -0.750 -18.810 1.00 43.59 118 ALA A C 1
ATOM 896 O O . ALA A 1 118 ? 8.104 -1.206 -18.770 1.00 43.59 118 ALA A O 1
ATOM 897 N N . LEU A 1 119 ? 10.171 -1.082 -17.907 1.00 56.38 119 LEU A N 1
ATOM 898 C CA . LEU A 1 119 ? 9.866 -1.966 -16.794 1.00 56.38 119 LEU A CA 1
ATOM 899 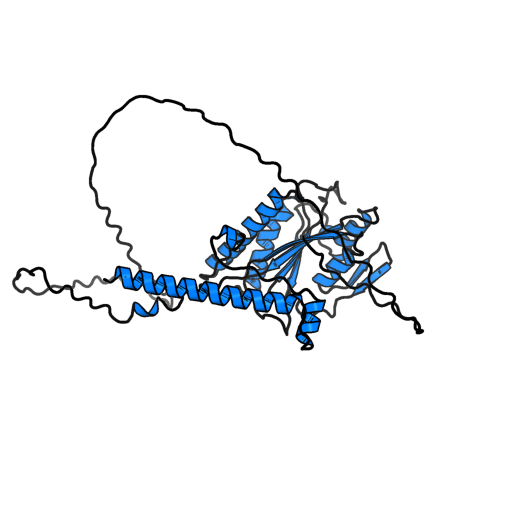C C . LEU A 1 119 ? 8.866 -1.211 -15.920 1.00 56.38 119 LEU A C 1
ATOM 901 O O . LEU A 1 119 ? 9.204 -0.167 -15.355 1.00 56.38 119 LEU A O 1
ATOM 905 N N . ALA A 1 120 ? 7.638 -1.715 -15.830 1.00 63.69 120 ALA A N 1
ATOM 906 C CA . ALA A 1 120 ? 6.680 -1.188 -14.875 1.00 63.69 120 ALA A CA 1
ATOM 907 C C . ALA A 1 120 ? 7.292 -1.306 -13.464 1.00 63.69 120 ALA A C 1
ATOM 909 O O . ALA A 1 120 ? 8.030 -2.248 -13.156 1.00 63.69 120 ALA A O 1
ATOM 910 N N . LEU A 1 121 ? 7.040 -0.322 -12.600 1.00 82.00 121 LEU A N 1
ATOM 911 C CA . LEU A 1 121 ? 7.637 -0.297 -11.267 1.00 82.00 121 LEU A CA 1
ATOM 912 C C . LEU A 1 121 ? 6.992 -1.373 -10.380 1.00 82.00 121 LEU A C 1
ATOM 914 O O . LEU A 1 121 ? 5.822 -1.270 -10.008 1.00 82.00 121 LEU A O 1
ATOM 918 N N . TYR A 1 122 ? 7.772 -2.376 -9.979 1.00 92.62 122 TYR A N 1
ATOM 919 C CA . TYR A 1 122 ? 7.352 -3.326 -8.953 1.00 92.62 122 TYR A CA 1
ATOM 920 C C . TYR A 1 122 ? 7.730 -2.822 -7.557 1.00 92.62 122 TYR A C 1
ATOM 922 O O . TYR A 1 122 ? 8.906 -2.625 -7.244 1.00 92.62 122 TYR A O 1
ATOM 930 N N . ARG A 1 123 ? 6.738 -2.683 -6.674 1.00 93.31 123 ARG A N 1
ATOM 931 C CA . ARG A 1 123 ? 6.967 -2.548 -5.231 1.00 93.31 123 ARG A CA 1
ATOM 932 C C . ARG A 1 123 ? 5.836 -3.191 -4.446 1.00 93.31 123 ARG A C 1
ATOM 934 O O . ARG A 1 123 ? 4.667 -2.912 -4.698 1.00 93.31 123 ARG A O 1
ATOM 941 N N . PHE A 1 124 ? 6.227 -3.987 -3.454 1.00 97.06 124 PHE A N 1
ATOM 942 C CA . PHE A 1 124 ? 5.370 -4.521 -2.401 1.00 97.06 124 PHE A CA 1
ATOM 943 C C . PHE A 1 124 ? 6.130 -4.429 -1.071 1.00 97.06 124 PHE A C 1
ATOM 945 O O . PHE A 1 124 ? 7.094 -5.171 -0.849 1.00 97.06 124 PHE A O 1
ATOM 952 N N . SER A 1 125 ? 5.712 -3.523 -0.187 1.00 95.69 125 SER A N 1
ATOM 953 C CA . SER A 1 125 ? 6.156 -3.498 1.215 1.00 95.69 125 SER A CA 1
ATOM 954 C C . SER A 1 125 ? 5.036 -3.997 2.114 1.00 95.69 125 SER A C 1
ATOM 956 O O . SER A 1 125 ? 3.879 -3.679 1.857 1.00 95.69 125 SER A O 1
ATOM 958 N N . ALA A 1 126 ? 5.383 -4.745 3.161 1.00 96.38 126 ALA A N 1
ATOM 959 C CA . ALA A 1 126 ? 4.475 -5.109 4.239 1.00 96.38 126 ALA A CA 1
ATOM 960 C C . ALA A 1 126 ? 5.134 -4.752 5.571 1.00 96.38 126 ALA A C 1
ATOM 962 O O . ALA A 1 126 ? 6.205 -5.266 5.891 1.00 96.38 126 ALA A O 1
ATOM 963 N N . GLU A 1 127 ? 4.496 -3.875 6.335 1.00 94.50 127 GLU A N 1
ATOM 964 C CA . GLU A 1 127 ? 5.037 -3.304 7.565 1.00 94.50 127 GLU A CA 1
ATOM 965 C C . GLU A 1 127 ? 4.001 -3.397 8.681 1.00 94.50 127 GLU A C 1
ATOM 967 O O . GLU A 1 127 ? 2.799 -3.298 8.443 1.00 94.50 127 GLU A O 1
ATOM 972 N N . ILE A 1 128 ? 4.456 -3.604 9.915 1.00 95.62 128 ILE A N 1
ATOM 973 C CA . ILE A 1 128 ? 3.570 -3.612 11.078 1.00 95.62 128 ILE A CA 1
ATOM 974 C C . ILE A 1 128 ? 3.486 -2.205 11.658 1.00 95.62 128 ILE A C 1
ATOM 976 O O . ILE A 1 128 ? 4.499 -1.627 12.061 1.00 95.62 128 ILE A O 1
ATOM 980 N N . ILE A 1 129 ? 2.263 -1.696 11.758 1.00 95.81 129 ILE A N 1
ATOM 981 C CA . ILE A 1 129 ? 1.938 -0.510 12.541 1.00 95.81 129 ILE A CA 1
ATOM 982 C C . ILE A 1 129 ? 1.703 -0.992 13.968 1.00 95.81 129 ILE A C 1
ATOM 984 O O . ILE A 1 129 ? 0.807 -1.796 14.225 1.00 95.81 129 ILE A O 1
ATOM 988 N N . GLY A 1 130 ? 2.544 -0.550 14.899 1.00 95.44 130 GLY A N 1
ATOM 989 C CA . GLY A 1 130 ? 2.493 -0.992 16.286 1.00 95.44 130 GLY A CA 1
ATOM 990 C C . GLY A 1 130 ? 2.780 0.129 17.271 1.00 95.44 130 GLY A C 1
ATOM 991 O O . GLY A 1 130 ? 3.633 0.987 17.037 1.00 95.44 130 GLY A O 1
ATOM 992 N N . ARG A 1 131 ? 2.095 0.063 18.409 1.00 94.19 131 ARG A N 1
ATOM 993 C CA . ARG A 1 131 ? 2.114 1.077 19.464 1.00 94.19 131 ARG A CA 1
ATOM 994 C C . ARG A 1 131 ? 3.485 1.243 20.116 1.00 94.19 131 ARG A C 1
ATOM 996 O O . ARG A 1 131 ? 3.870 2.351 20.461 1.00 94.19 131 ARG A O 1
ATOM 1003 N N . GLY A 1 132 ? 4.278 0.171 20.183 1.00 91.50 132 GLY A N 1
ATOM 1004 C CA . GLY A 1 132 ? 5.624 0.202 20.774 1.00 91.50 132 GLY A CA 1
ATOM 1005 C C . GLY A 1 132 ? 6.612 1.125 20.050 1.00 91.50 132 GLY A C 1
ATOM 1006 O O . GLY A 1 132 ? 7.636 1.480 20.620 1.00 91.50 132 GLY A O 1
ATOM 1007 N N . LYS A 1 133 ? 6.299 1.529 18.812 1.00 85.75 133 LYS A N 1
ATOM 1008 C CA . LYS A 1 133 ? 7.066 2.504 18.021 1.00 85.75 133 LYS A CA 1
ATOM 1009 C C . LYS A 1 133 ? 6.431 3.905 18.019 1.00 85.75 133 LYS A C 1
ATOM 1011 O O . LYS A 1 133 ? 6.821 4.743 17.216 1.00 85.75 133 LYS A O 1
ATOM 1016 N N . GLY A 1 134 ? 5.434 4.140 18.874 1.00 89.38 134 GLY A N 1
ATOM 1017 C CA . GLY A 1 134 ? 4.677 5.392 18.931 1.00 89.38 134 GLY A CA 1
ATOM 1018 C C . GLY A 1 134 ? 3.608 5.535 17.844 1.00 89.38 134 GLY A C 1
ATOM 1019 O O . GLY A 1 134 ? 3.130 6.641 17.619 1.00 89.38 134 GLY A O 1
ATOM 1020 N N . TYR A 1 135 ? 3.233 4.455 17.147 1.00 94.44 135 TYR A N 1
ATOM 1021 C CA . TYR A 1 135 ? 2.186 4.518 16.123 1.00 94.44 135 TYR A CA 1
ATOM 1022 C C . TYR A 1 135 ? 0.784 4.318 16.687 1.00 94.44 135 TYR A C 1
ATOM 1024 O O . TYR A 1 135 ? 0.586 3.548 17.625 1.00 94.44 135 TYR A O 1
ATOM 1032 N N . SER A 1 136 ? -0.176 4.965 16.028 1.00 96.50 136 SER A N 1
ATOM 1033 C CA . SER A 1 136 ? -1.615 4.813 16.229 1.00 96.50 136 SER A CA 1
ATOM 1034 C C . SER A 1 136 ? -2.271 4.366 14.918 1.00 96.50 136 SER A C 1
ATOM 1036 O O . SER A 1 136 ? -1.888 4.813 13.829 1.00 96.50 136 SER A O 1
ATOM 1038 N N . ALA A 1 137 ? -3.241 3.459 15.012 1.00 98.06 137 ALA A N 1
ATOM 1039 C CA . ALA A 1 137 ? -4.026 2.998 13.879 1.00 98.06 137 ALA A CA 1
ATOM 1040 C C . ALA A 1 137 ? -4.968 4.092 13.364 1.00 98.06 137 ALA A C 1
ATOM 1042 O O . ALA A 1 137 ? -5.071 4.265 12.151 1.00 98.06 137 ALA A O 1
ATOM 1043 N N . THR A 1 138 ? -5.593 4.868 14.255 1.00 98.62 138 THR A N 1
ATOM 1044 C CA . THR A 1 138 ? -6.465 5.992 13.876 1.00 98.62 138 THR A CA 1
ATOM 1045 C C . THR A 1 138 ? -5.662 7.099 13.193 1.00 98.62 138 THR A C 1
ATOM 1047 O O . THR A 1 138 ? -6.052 7.547 12.114 1.00 98.62 138 THR A O 1
ATOM 1050 N N . ALA A 1 139 ? -4.484 7.452 13.723 1.00 98.12 139 ALA A N 1
ATOM 1051 C CA . ALA A 1 139 ? -3.561 8.396 13.087 1.00 98.12 139 ALA A CA 1
ATOM 1052 C C . ALA A 1 139 ? -3.141 7.923 11.691 1.00 98.12 139 ALA A C 1
ATOM 1054 O O . ALA A 1 139 ? -3.154 8.682 10.718 1.00 98.12 139 ALA A O 1
ATOM 1055 N N . ALA A 1 140 ? -2.778 6.642 11.580 1.00 98.19 140 ALA A N 1
ATOM 1056 C CA . ALA A 1 140 ? -2.349 6.051 10.326 1.00 98.19 140 ALA A CA 1
ATOM 1057 C C . ALA A 1 140 ? -3.467 6.046 9.270 1.00 98.19 140 ALA A C 1
ATOM 1059 O O . ALA A 1 140 ? -3.210 6.400 8.113 1.00 98.19 140 ALA A O 1
ATOM 1060 N N . ALA A 1 141 ? -4.684 5.672 9.658 1.00 98.69 141 ALA A N 1
ATOM 1061 C CA . ALA A 1 141 ? -5.836 5.640 8.768 1.00 98.69 141 ALA A CA 1
ATOM 1062 C C . ALA A 1 141 ? -6.224 7.046 8.302 1.00 98.69 141 ALA A C 1
ATOM 1064 O O . ALA A 1 141 ? -6.321 7.282 7.098 1.00 98.69 141 ALA A O 1
ATOM 1065 N N . ALA A 1 142 ? -6.328 7.999 9.235 1.00 98.56 142 ALA A N 1
ATOM 1066 C CA . ALA A 1 142 ? -6.638 9.395 8.943 1.00 98.56 142 ALA A CA 1
ATOM 1067 C C . ALA A 1 142 ? -5.635 9.994 7.949 1.00 98.56 142 ALA A C 1
ATOM 1069 O O . ALA A 1 142 ? -6.029 10.586 6.946 1.00 98.56 142 ALA A O 1
ATOM 1070 N N . TYR A 1 143 ? -4.334 9.773 8.176 1.00 97.38 143 TYR A N 1
ATOM 1071 C CA . TYR A 1 143 ? -3.281 10.279 7.296 1.00 97.38 143 TYR A CA 1
ATOM 1072 C C . TYR A 1 143 ? -3.391 9.733 5.871 1.00 97.38 143 TYR A C 1
ATOM 1074 O O . TYR A 1 143 ? -3.239 10.479 4.906 1.00 97.38 143 TYR A O 1
ATOM 1082 N N . ARG A 1 144 ? -3.635 8.426 5.720 1.00 97.81 144 ARG A N 1
ATOM 1083 C CA . ARG A 1 144 ? -3.706 7.779 4.400 1.00 97.81 144 ARG A CA 1
ATOM 1084 C C . ARG A 1 144 ? -4.975 8.167 3.655 1.00 97.81 144 ARG A C 1
ATOM 1086 O O . ARG A 1 144 ? -4.902 8.385 2.451 1.00 97.81 144 ARG A O 1
ATOM 1093 N N . ALA A 1 145 ? -6.099 8.267 4.354 1.00 98.06 145 ALA A N 1
ATOM 1094 C CA . ALA A 1 145 ? -7.375 8.616 3.747 1.00 98.06 145 ALA A CA 1
ATOM 1095 C C . ALA A 1 145 ? -7.558 10.129 3.533 1.00 98.06 145 ALA A C 1
ATOM 1097 O O . ALA A 1 145 ? -8.432 10.523 2.772 1.00 98.06 145 ALA A O 1
ATOM 1098 N N . GLY A 1 146 ? -6.740 10.976 4.170 1.00 97.81 146 GLY A N 1
ATOM 1099 C CA . GLY A 1 146 ? -6.960 12.424 4.164 1.00 97.81 146 GLY A CA 1
ATOM 1100 C C . GLY A 1 146 ? -8.206 12.812 4.965 1.00 97.81 146 GLY A C 1
ATOM 1101 O O . GLY A 1 146 ? -8.964 13.686 4.561 1.00 97.81 146 GLY A O 1
ATOM 1102 N N . GLU A 1 147 ? -8.447 12.138 6.089 1.00 98.19 147 GLU A N 1
ATOM 1103 C CA . GLU A 1 147 ? -9.661 12.296 6.898 1.00 98.19 147 GLU A CA 1
ATOM 1104 C C . GLU A 1 147 ? -9.354 12.865 8.289 1.00 98.19 147 GLU A C 1
ATOM 1106 O O . GLU A 1 147 ? -8.194 12.998 8.692 1.00 98.19 147 GLU A O 1
ATOM 1111 N N . ARG A 1 148 ? -10.415 13.223 9.022 1.00 98.38 148 ARG A N 1
ATOM 1112 C CA . ARG A 1 148 ? -10.349 13.568 10.445 1.00 98.38 148 ARG A CA 1
ATOM 1113 C C . ARG A 1 148 ? -10.856 12.389 11.267 1.00 98.38 148 ARG A C 1
ATOM 1115 O O . ARG A 1 148 ? -12.024 12.034 11.139 1.00 98.38 148 ARG A O 1
ATOM 1122 N N . ILE A 1 149 ? -10.012 11.837 12.134 1.00 98.69 149 ILE A N 1
ATOM 1123 C CA . ILE A 1 149 ? -10.368 10.743 13.048 1.00 98.69 149 ILE A CA 1
ATOM 1124 C C . ILE A 1 149 ? -9.878 11.093 14.452 1.00 98.69 149 ILE A C 1
ATOM 1126 O O . ILE A 1 149 ? -8.748 11.541 14.624 1.00 98.69 149 ILE A O 1
ATOM 1130 N N . GLU A 1 150 ? -10.731 10.888 15.446 1.00 98.69 150 GLU A N 1
ATOM 1131 C CA . GLU A 1 150 ? -10.378 10.974 16.864 1.00 98.69 150 GLU A CA 1
ATOM 1132 C C . GLU A 1 150 ? -9.994 9.583 17.380 1.00 98.69 150 GLU A C 1
ATOM 1134 O O . GLU A 1 150 ? -10.689 8.609 17.082 1.00 98.69 150 GLU A O 1
ATOM 1139 N N . ASP A 1 151 ? -8.875 9.476 18.099 1.00 98.12 151 ASP A N 1
ATOM 1140 C CA . ASP A 1 151 ? -8.522 8.289 18.881 1.00 98.12 151 ASP A CA 1
ATOM 1141 C C . ASP A 1 151 ? -9.297 8.329 20.203 1.00 98.12 151 ASP A C 1
ATOM 1143 O O . ASP A 1 151 ? -8.930 9.048 21.131 1.00 98.12 151 ASP A O 1
ATOM 1147 N N . GLU A 1 152 ? -10.357 7.533 20.310 1.00 98.12 152 GLU A N 1
ATOM 1148 C CA . GLU A 1 152 ? -11.230 7.465 21.489 1.00 98.12 152 GLU A CA 1
ATOM 1149 C C . GLU A 1 152 ? -10.484 7.015 22.758 1.00 98.12 152 GLU A C 1
ATOM 1151 O O . GLU A 1 152 ? -10.944 7.256 23.873 1.00 98.12 152 GLU A O 1
ATOM 1156 N N . ARG A 1 153 ? -9.316 6.369 22.623 1.00 95.50 153 ARG A N 1
ATOM 1157 C CA . ARG A 1 153 ? -8.500 5.939 23.766 1.00 95.50 153 ARG A CA 1
ATOM 1158 C C . ARG A 1 153 ? -7.707 7.096 24.377 1.00 95.50 153 ARG A C 1
ATOM 1160 O O . ARG A 1 153 ? -7.402 7.044 25.568 1.00 95.50 153 ARG A O 1
ATOM 1167 N N . THR A 1 154 ? -7.296 8.081 23.578 1.00 95.31 154 THR A N 1
ATOM 1168 C CA . THR A 1 154 ? -6.436 9.197 24.026 1.00 95.31 154 THR A CA 1
ATOM 1169 C C . THR A 1 154 ? -7.123 10.556 23.981 1.00 95.31 154 THR A C 1
ATOM 1171 O O . THR A 1 154 ? -6.615 11.493 24.593 1.00 95.31 154 THR A O 1
ATOM 1174 N N . GLY A 1 155 ? -8.239 10.677 23.260 1.00 97.50 155 GLY A N 1
ATOM 1175 C CA . GLY A 1 155 ? -8.866 11.950 22.906 1.00 97.50 155 GLY A CA 1
ATOM 1176 C C . GLY A 1 155 ? -8.083 12.749 21.856 1.00 97.50 155 GLY A C 1
ATOM 1177 O O . GLY A 1 155 ? -8.425 13.897 21.577 1.00 97.50 155 GLY A O 1
ATOM 1178 N N . GLU A 1 156 ? -7.010 12.192 21.280 1.00 97.62 156 GLU A N 1
ATOM 1179 C CA . GLU A 1 156 ? -6.219 12.890 20.267 1.00 97.62 156 GLU A CA 1
ATOM 1180 C C . GLU A 1 156 ? -6.970 12.926 18.931 1.00 97.62 156 GLU A C 1
ATOM 1182 O O . GLU A 1 156 ? -7.449 11.909 18.430 1.00 97.62 156 GLU A O 1
ATOM 1187 N N . VAL A 1 157 ? -7.048 14.109 18.322 1.00 98.44 157 VAL A N 1
ATOM 1188 C CA . VAL A 1 157 ? -7.694 14.307 17.022 1.00 98.44 157 VAL A CA 1
ATOM 1189 C C . VAL A 1 157 ? -6.638 14.383 15.928 1.00 98.44 157 VAL A C 1
ATOM 1191 O O . VAL A 1 157 ? -5.841 15.319 15.869 1.00 98.44 157 VAL A O 1
ATOM 1194 N N . HIS A 1 158 ? -6.690 13.438 14.997 1.00 98.06 158 HIS A N 1
ATOM 1195 C CA . HIS A 1 158 ? -5.843 13.404 13.814 1.00 98.06 158 HIS A CA 1
ATOM 1196 C C . HIS A 1 158 ? -6.609 13.980 12.618 1.00 98.06 158 HIS A C 1
ATOM 1198 O O . HIS A 1 158 ? -7.480 13.315 12.061 1.00 98.06 158 HIS A O 1
ATOM 1204 N N . ASP A 1 159 ? -6.308 15.221 12.224 1.00 98.06 159 ASP A N 1
ATOM 1205 C CA . ASP A 1 159 ? -6.989 15.913 11.119 1.00 98.06 159 ASP A CA 1
ATOM 1206 C C . ASP A 1 159 ? -6.068 16.104 9.907 1.00 98.06 159 ASP A C 1
ATOM 1208 O O . ASP A 1 159 ? -5.223 17.001 9.876 1.00 98.06 159 ASP A O 1
ATOM 1212 N N . TYR A 1 160 ? -6.258 15.263 8.888 1.00 97.44 160 TYR A N 1
ATOM 1213 C CA . TYR A 1 160 ? -5.493 15.297 7.640 1.00 97.44 160 TYR A CA 1
ATOM 1214 C C . TYR A 1 160 ? -6.337 15.692 6.426 1.00 97.44 160 TYR A C 1
ATOM 1216 O O . TYR A 1 160 ? -5.918 15.465 5.294 1.00 97.44 160 TYR A O 1
ATOM 1224 N N . ARG A 1 161 ? -7.483 16.355 6.627 1.00 97.19 161 ARG A N 1
ATOM 1225 C CA . ARG A 1 161 ? -8.370 16.806 5.531 1.00 97.19 161 ARG A CA 1
ATOM 1226 C C . ARG A 1 161 ? -7.725 17.793 4.558 1.00 97.19 161 ARG A C 1
ATOM 1228 O O . ARG A 1 161 ? -8.235 18.014 3.469 1.00 97.19 161 ARG A O 1
ATOM 1235 N N . ARG A 1 162 ? -6.602 18.399 4.950 1.00 95.19 162 ARG A N 1
ATOM 1236 C CA . ARG A 1 162 ? -5.797 19.294 4.100 1.00 95.19 162 ARG A CA 1
ATOM 1237 C C . ARG A 1 162 ? -4.806 18.553 3.198 1.00 95.19 162 ARG A C 1
ATOM 1239 O O . ARG A 1 162 ? -4.059 19.206 2.477 1.00 95.19 162 ARG A O 1
ATOM 1246 N N . ARG A 1 163 ? -4.735 17.223 3.282 1.00 90.94 163 ARG A N 1
ATOM 1247 C CA . ARG A 1 163 ? -3.825 16.413 2.473 1.00 90.94 163 ARG A CA 1
ATOM 1248 C C . ARG A 1 163 ? -4.315 16.365 1.031 1.00 90.94 163 ARG A C 1
ATOM 1250 O O . ARG A 1 163 ? -5.471 16.045 0.776 1.00 90.94 163 ARG A O 1
ATOM 1257 N N . ASP A 1 164 ? -3.418 16.651 0.103 1.00 91.25 164 ASP A N 1
ATOM 1258 C CA . ASP A 1 164 ? -3.646 16.511 -1.326 1.00 91.25 164 ASP A CA 1
ATOM 1259 C C . ASP A 1 164 ? -3.201 15.129 -1.833 1.00 91.25 164 ASP A C 1
ATOM 1261 O O . ASP A 1 164 ? -2.639 14.305 -1.105 1.00 91.25 164 ASP A O 1
ATOM 1265 N N . GLY A 1 165 ? -3.522 14.837 -3.093 1.00 94.44 165 GLY A N 1
ATOM 1266 C CA . GLY A 1 165 ? -3.052 13.630 -3.769 1.00 94.44 165 GLY A CA 1
ATOM 1267 C C . GLY A 1 165 ? -3.716 12.323 -3.328 1.00 94.44 165 GLY A C 1
ATOM 1268 O O . GLY A 1 165 ? -3.242 11.267 -3.728 1.00 94.44 165 GLY A O 1
ATOM 1269 N N . VAL A 1 166 ? -4.800 12.344 -2.545 1.00 97.25 166 VAL A N 1
ATOM 1270 C CA . VAL A 1 166 ? -5.632 11.151 -2.303 1.00 97.25 166 VAL A CA 1
ATOM 1271 C C . VAL A 1 166 ? -6.630 11.007 -3.455 1.00 97.25 166 VAL A C 1
ATOM 1273 O O . VAL A 1 166 ? -7.514 11.841 -3.611 1.00 97.25 166 VAL A O 1
ATOM 1276 N N . LEU A 1 167 ? -6.469 9.967 -4.275 1.00 97.50 167 LEU A N 1
ATOM 1277 C CA . LEU A 1 167 ? -7.273 9.731 -5.481 1.00 97.50 167 LEU A CA 1
ATOM 1278 C C . LEU A 1 167 ? -8.503 8.858 -5.220 1.00 97.50 167 LEU A C 1
ATOM 1280 O O . LEU A 1 167 ? -9.537 9.045 -5.849 1.00 97.50 167 LEU A O 1
ATOM 1284 N N . HIS A 1 168 ? -8.388 7.881 -4.319 1.00 98.31 168 HIS A N 1
ATOM 1285 C CA . HIS A 1 168 ? -9.475 6.958 -3.982 1.00 98.31 168 HIS A CA 1
ATOM 1286 C C . HIS A 1 168 ? -9.287 6.413 -2.570 1.00 98.31 168 HIS A C 1
ATOM 1288 O O . HIS A 1 168 ? -8.152 6.134 -2.176 1.00 98.31 168 HIS A O 1
ATOM 1294 N N . THR A 1 169 ? -10.381 6.212 -1.836 1.00 98.56 169 THR A N 1
ATOM 1295 C CA . THR A 1 169 ? -10.390 5.514 -0.545 1.00 98.56 169 THR A CA 1
ATOM 1296 C C . THR A 1 169 ? -11.585 4.571 -0.460 1.00 98.56 169 THR A C 1
ATOM 1298 O O . THR A 1 169 ? -12.645 4.837 -1.020 1.00 98.56 169 THR A O 1
ATOM 1301 N N . GLU A 1 170 ? -11.425 3.441 0.225 1.00 98.31 170 GLU A N 1
ATOM 1302 C CA . GLU A 1 170 ? -12.488 2.439 0.373 1.00 98.31 170 GLU A CA 1
ATOM 1303 C C . GLU A 1 170 ? -12.153 1.468 1.505 1.00 98.31 170 GLU A C 1
ATOM 1305 O O . GLU A 1 170 ? -10.989 1.276 1.852 1.00 98.31 170 GLU A O 1
ATOM 1310 N N . ILE A 1 171 ? -13.171 0.838 2.088 1.00 98.81 171 ILE A N 1
ATOM 1311 C CA . ILE A 1 171 ? -12.975 -0.258 3.034 1.00 98.81 171 ILE A CA 1
ATOM 1312 C C . ILE A 1 171 ? -13.661 -1.504 2.494 1.00 98.81 171 ILE A C 1
ATOM 1314 O O . ILE A 1 171 ? -14.876 -1.529 2.295 1.00 98.81 171 ILE A O 1
ATOM 1318 N N . LEU A 1 172 ? -12.870 -2.552 2.295 1.00 98.62 172 LEU A N 1
ATOM 1319 C CA . LEU A 1 172 ? -13.340 -3.874 1.917 1.00 98.62 172 LEU A CA 1
ATOM 1320 C C . LEU A 1 172 ? -13.353 -4.755 3.164 1.00 98.62 172 LEU A C 1
ATOM 1322 O O . LEU A 1 172 ? -12.331 -4.943 3.824 1.00 98.62 172 LEU A O 1
ATOM 1326 N N . ALA A 1 173 ? -14.518 -5.302 3.487 1.00 97.94 173 ALA A N 1
ATOM 1327 C CA . ALA A 1 173 ? -14.712 -6.172 4.639 1.00 97.94 173 ALA A CA 1
ATOM 1328 C C . ALA A 1 173 ? -15.316 -7.512 4.192 1.00 97.94 173 ALA A C 1
ATOM 1330 O O . ALA A 1 173 ? -16.061 -7.527 3.204 1.00 97.94 173 ALA A O 1
ATOM 1331 N N . PRO A 1 174 ? -15.036 -8.619 4.909 1.00 96.75 174 PRO A N 1
ATOM 1332 C CA . PRO A 1 174 ? -15.627 -9.916 4.610 1.00 96.75 174 PRO A CA 1
ATOM 1333 C C . PRO A 1 174 ? -17.159 -9.864 4.576 1.00 96.75 174 PRO A C 1
ATOM 1335 O O . PRO A 1 174 ? -17.798 -8.996 5.187 1.00 96.75 174 PRO A O 1
ATOM 1338 N N . GLU A 1 175 ? -17.758 -10.810 3.859 1.00 93.38 175 GLU A N 1
ATOM 1339 C CA . GLU A 1 175 ? -19.207 -10.995 3.880 1.00 93.38 175 GLU A CA 1
ATOM 1340 C C . GLU A 1 175 ? -19.685 -11.274 5.314 1.00 93.38 175 GLU A C 1
ATOM 1342 O O . GLU A 1 175 ? -18.995 -11.927 6.096 1.00 93.38 175 GLU A O 1
ATOM 1347 N N . GLY A 1 176 ? -20.827 -10.697 5.695 1.00 92.38 176 GLY A N 1
ATOM 1348 C CA . GLY A 1 176 ? -21.346 -10.778 7.064 1.00 92.38 176 GLY A CA 1
ATOM 1349 C C . GLY A 1 176 ? -20.637 -9.886 8.093 1.00 92.38 176 GLY A C 1
ATOM 1350 O O . GLY A 1 176 ? -21.089 -9.820 9.233 1.00 92.38 176 GLY A O 1
ATOM 1351 N N . ALA A 1 177 ? -19.571 -9.159 7.725 1.00 95.81 177 ALA A N 1
ATOM 1352 C CA . ALA A 1 177 ? -18.950 -8.198 8.636 1.00 95.81 177 ALA A CA 1
ATOM 1353 C C . ALA A 1 177 ? -19.936 -7.068 9.006 1.00 95.81 177 ALA A C 1
ATOM 1355 O O . ALA A 1 177 ? -20.613 -6.540 8.111 1.00 95.81 177 ALA A O 1
ATOM 1356 N N . PRO A 1 178 ? -19.985 -6.649 10.285 1.00 96.31 178 PRO A N 1
ATOM 1357 C CA . PRO A 1 178 ? -20.898 -5.620 10.766 1.00 96.31 178 PRO A CA 1
ATOM 1358 C C . PRO A 1 178 ? -20.658 -4.279 10.065 1.00 96.31 178 PRO A C 1
ATOM 1360 O O . PRO A 1 178 ? -19.552 -3.979 9.613 1.00 96.31 178 PRO A O 1
ATOM 1363 N N . ALA A 1 179 ? -21.694 -3.439 9.991 1.00 95.88 179 ALA A N 1
ATOM 1364 C CA . ALA A 1 179 ? -21.640 -2.173 9.254 1.00 95.88 179 ALA A CA 1
ATOM 1365 C C . ALA A 1 179 ? -20.508 -1.242 9.729 1.00 95.88 179 ALA A C 1
ATOM 1367 O O . ALA A 1 179 ? -19.878 -0.579 8.907 1.00 95.88 179 ALA A O 1
ATOM 1368 N N . TRP A 1 180 ? -20.192 -1.247 11.031 1.00 96.88 180 TRP A N 1
ATOM 1369 C CA . TRP A 1 180 ? -19.101 -0.444 11.593 1.00 96.88 180 TRP A CA 1
ATOM 1370 C C . TRP A 1 180 ? -17.728 -0.811 11.018 1.00 96.88 180 TRP A C 1
ATOM 1372 O O . TRP A 1 180 ? -16.846 0.037 10.981 1.00 96.88 180 TRP A O 1
ATOM 1382 N N . ALA A 1 181 ? -17.544 -2.034 10.514 1.00 97.56 181 ALA A N 1
ATOM 1383 C CA . ALA A 1 181 ? -16.283 -2.460 9.914 1.00 97.56 181 ALA A CA 1
ATOM 1384 C C . ALA A 1 181 ? -15.998 -1.784 8.566 1.00 97.56 181 ALA A C 1
ATOM 1386 O O . ALA A 1 181 ? -14.884 -1.892 8.067 1.00 97.56 181 ALA A O 1
ATOM 1387 N N . ARG A 1 182 ? -16.993 -1.110 7.972 1.00 97.44 182 ARG A N 1
ATOM 1388 C CA . ARG A 1 182 ? -16.864 -0.303 6.745 1.00 97.44 182 ARG A CA 1
ATOM 1389 C C . ARG A 1 182 ? -16.802 1.202 7.033 1.00 97.44 182 ARG A C 1
ATOM 1391 O O . ARG A 1 182 ? -16.710 1.995 6.105 1.00 97.44 182 ARG A O 1
ATOM 1398 N N . ASP A 1 183 ? -16.839 1.589 8.305 1.00 98.38 183 ASP A N 1
ATOM 1399 C CA . ASP A 1 183 ? -16.647 2.957 8.777 1.00 98.38 183 ASP A CA 1
ATOM 1400 C C . ASP A 1 183 ? -15.213 3.085 9.300 1.00 98.38 183 ASP A C 1
ATOM 1402 O O . ASP A 1 183 ? -14.808 2.365 10.211 1.00 98.38 183 ASP A O 1
ATOM 1406 N N . ARG A 1 184 ? -14.421 3.975 8.698 1.00 98.62 184 ARG A N 1
ATOM 1407 C CA . ARG A 1 184 ? -12.982 4.075 8.970 1.00 98.62 184 ARG A CA 1
ATOM 1408 C C . ARG A 1 184 ? -12.679 4.441 10.415 1.00 98.62 184 ARG A C 1
ATOM 1410 O O . ARG A 1 184 ? -11.831 3.808 11.043 1.00 98.62 184 ARG A O 1
ATOM 1417 N N . ALA A 1 185 ? -13.370 5.449 10.940 1.00 98.62 185 ALA A N 1
ATOM 1418 C CA . ALA A 1 185 ? -13.163 5.905 12.306 1.00 98.62 185 ALA A CA 1
ATOM 1419 C C . ALA A 1 185 ? -13.542 4.802 13.301 1.00 98.62 185 ALA A C 1
ATOM 1421 O O . ALA A 1 185 ? -12.754 4.499 14.197 1.00 98.62 185 ALA A O 1
ATOM 1422 N N . LYS A 1 186 ? -14.690 4.143 13.102 1.00 98.62 186 LYS A N 1
ATOM 1423 C CA . LYS A 1 186 ? -15.139 3.050 13.978 1.00 98.62 186 LYS A CA 1
ATOM 1424 C C . LYS A 1 186 ? -14.232 1.828 13.892 1.00 98.62 186 LYS A C 1
ATOM 1426 O O . LYS A 1 186 ? -13.869 1.273 14.924 1.00 98.62 186 LYS A O 1
ATOM 1431 N N . LEU A 1 187 ? -13.829 1.422 12.687 1.00 98.69 187 LEU A N 1
ATOM 1432 C CA . LEU A 1 187 ? -12.945 0.277 12.470 1.00 98.69 187 LEU A CA 1
ATOM 1433 C C . LEU A 1 187 ? -11.627 0.436 13.233 1.00 98.69 187 LEU A C 1
ATOM 1435 O O . LEU A 1 187 ? -11.220 -0.468 13.966 1.00 98.69 187 LEU A O 1
ATOM 1439 N N . TRP A 1 188 ? -10.952 1.574 13.065 1.00 98.62 188 TRP A N 1
ATOM 1440 C CA . TRP A 1 188 ? -9.622 1.760 13.642 1.00 98.62 188 TRP A CA 1
ATOM 1441 C C . TRP A 1 188 ? -9.653 2.096 15.133 1.00 98.62 188 TRP A C 1
ATOM 1443 O O . TRP A 1 188 ? -8.745 1.664 15.844 1.00 98.62 188 TRP A O 1
ATOM 1453 N N . ASN A 1 189 ? -10.718 2.731 15.637 1.00 98.50 189 ASN A N 1
ATOM 1454 C CA . ASN A 1 189 ? -10.953 2.825 17.081 1.00 98.50 189 ASN A CA 1
ATOM 1455 C C . ASN A 1 189 ? -11.223 1.450 17.706 1.00 98.50 189 ASN A C 1
ATOM 1457 O O . ASN A 1 189 ? -10.634 1.118 18.735 1.00 98.50 189 ASN A O 1
ATOM 1461 N N . ALA A 1 190 ? -12.013 0.591 17.053 1.00 97.94 190 ALA A N 1
ATOM 1462 C CA . ALA A 1 190 ? -12.228 -0.777 17.523 1.00 97.94 190 ALA A CA 1
ATOM 1463 C C . ALA A 1 190 ? -10.916 -1.590 17.568 1.00 97.94 190 ALA A C 1
ATOM 1465 O O . ALA A 1 190 ? -10.711 -2.381 18.490 1.00 97.94 190 ALA A O 1
ATOM 1466 N N . VAL A 1 191 ? -9.995 -1.378 16.616 1.00 97.88 191 VAL A N 1
ATOM 1467 C CA . VAL A 1 191 ? -8.649 -1.987 16.644 1.00 97.88 191 VAL A CA 1
ATOM 1468 C C . VAL A 1 191 ? -7.819 -1.471 17.823 1.00 97.88 191 VAL A C 1
ATOM 1470 O O . VAL A 1 191 ? -7.206 -2.278 18.525 1.00 97.88 191 VAL A O 1
ATOM 1473 N N . GLU A 1 192 ? -7.800 -0.156 18.063 1.00 97.62 192 GLU A N 1
ATOM 1474 C CA . GLU A 1 192 ? -7.081 0.441 19.199 1.00 97.62 192 GLU A CA 1
ATOM 1475 C C . GLU A 1 192 ? -7.582 -0.099 20.544 1.00 97.62 192 GLU A C 1
ATOM 1477 O O . GLU A 1 192 ? -6.772 -0.458 21.405 1.00 97.62 192 GLU A O 1
ATOM 1482 N N . GLN A 1 193 ? -8.903 -0.213 20.703 1.00 95.56 193 GLN A N 1
ATOM 1483 C CA . GLN A 1 193 ? -9.552 -0.713 21.918 1.00 95.56 193 GLN A CA 1
ATOM 1484 C C . GLN A 1 193 ? -9.324 -2.216 22.132 1.00 95.56 193 GLN A C 1
ATOM 1486 O O . GLN A 1 193 ? -9.101 -2.658 23.262 1.00 95.56 193 GLN A O 1
ATOM 1491 N N . ALA A 1 194 ? -9.325 -3.015 21.059 1.00 94.69 194 ALA A N 1
ATOM 1492 C CA . ALA A 1 194 ? -9.088 -4.458 21.138 1.00 94.69 194 ALA A CA 1
ATOM 1493 C C . ALA A 1 194 ? -7.656 -4.813 21.591 1.00 94.69 194 ALA A C 1
ATOM 1495 O O . ALA A 1 194 ? -7.406 -5.905 22.113 1.00 94.69 194 ALA A O 1
ATOM 1496 N N . GLU A 1 195 ? -6.691 -3.912 21.399 1.00 94.81 195 GLU A N 1
ATOM 1497 C CA . GLU A 1 195 ? -5.285 -4.136 21.719 1.00 94.81 195 GLU A CA 1
ATOM 1498 C C . GLU A 1 195 ? -4.872 -3.430 23.025 1.00 94.81 195 GLU A C 1
ATOM 1500 O O . GLU A 1 195 ? -4.618 -2.228 23.072 1.00 94.81 195 GLU A O 1
ATOM 1505 N N . ARG A 1 196 ? -4.721 -4.196 24.113 1.00 90.50 196 ARG A N 1
ATOM 1506 C CA . ARG A 1 196 ? -4.528 -3.645 25.476 1.00 90.50 196 ARG A CA 1
ATOM 1507 C C . ARG A 1 196 ? -3.074 -3.328 25.851 1.00 90.50 196 ARG A C 1
ATOM 1509 O O . ARG A 1 196 ? -2.817 -2.556 26.766 1.00 90.50 196 ARG A O 1
ATOM 1516 N N . ARG A 1 197 ? -2.102 -3.942 25.174 1.00 93.69 197 ARG A N 1
ATOM 1517 C CA . ARG A 1 197 ? -0.670 -3.872 25.528 1.00 93.69 197 ARG A C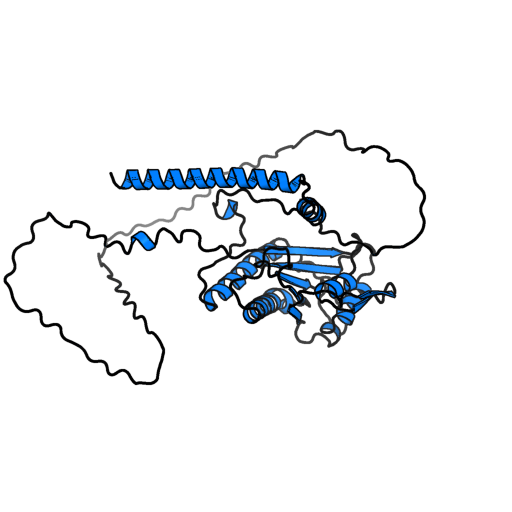A 1
ATOM 1518 C C . ARG A 1 197 ? 0.023 -2.658 24.900 1.00 93.69 197 ARG A C 1
ATOM 1520 O O . ARG A 1 197 ? -0.258 -2.301 23.758 1.00 93.69 197 ARG A O 1
ATOM 1527 N N . ARG A 1 198 ? 0.959 -2.026 25.620 1.00 93.12 198 ARG A N 1
ATOM 1528 C CA . ARG A 1 198 ? 1.659 -0.801 25.161 1.00 93.12 198 ARG A CA 1
ATOM 1529 C C . ARG A 1 198 ? 2.456 -0.980 23.864 1.00 93.12 198 ARG A C 1
ATOM 1531 O O . ARG A 1 198 ? 2.704 -0.023 23.150 1.00 93.12 198 ARG A O 1
ATOM 1538 N N . ASP A 1 199 ? 2.851 -2.207 23.564 1.00 93.94 199 ASP A N 1
ATOM 1539 C CA . ASP A 1 199 ? 3.646 -2.600 22.404 1.00 93.94 199 ASP A CA 1
ATOM 1540 C C . ASP A 1 199 ? 2.827 -3.426 21.396 1.00 93.94 199 ASP A C 1
ATOM 1542 O O . ASP A 1 199 ? 3.380 -4.186 20.600 1.00 93.94 199 ASP A O 1
ATOM 1546 N N . ALA A 1 200 ? 1.495 -3.303 21.434 1.00 95.31 200 ALA A N 1
ATOM 1547 C CA . ALA A 1 200 ? 0.613 -4.025 20.531 1.00 95.31 200 ALA A CA 1
ATOM 1548 C C . ALA A 1 200 ? 0.925 -3.733 19.061 1.00 95.31 200 ALA A C 1
ATOM 1550 O O . ALA A 1 200 ? 1.148 -2.591 18.661 1.00 95.31 200 ALA A O 1
ATOM 1551 N N . GLN A 1 201 ? 0.863 -4.778 18.243 1.00 95.81 201 GLN A N 1
ATOM 1552 C CA . GLN A 1 201 ? 0.782 -4.654 16.791 1.00 95.81 201 GLN A CA 1
ATOM 1553 C C . GLN A 1 201 ? -0.678 -4.379 16.428 1.00 95.81 201 GLN A C 1
ATOM 1555 O O . GLN A 1 201 ? -1.536 -5.197 16.748 1.00 95.81 201 GLN A O 1
ATOM 1560 N N . LEU A 1 202 ? -0.971 -3.248 15.809 1.00 96.81 202 LEU A N 1
ATOM 1561 C CA . LEU A 1 202 ? -2.338 -2.778 15.594 1.00 96.81 202 LEU A CA 1
ATOM 1562 C C . LEU A 1 202 ? -2.856 -3.232 14.229 1.00 96.81 202 LEU A C 1
ATOM 1564 O O . LEU A 1 202 ? -3.931 -3.817 14.113 1.00 96.81 202 LEU A O 1
ATOM 1568 N N . SER A 1 203 ? -2.051 -3.019 13.193 1.00 97.31 203 SER A N 1
ATOM 1569 C CA . SER A 1 203 ? -2.403 -3.358 11.819 1.00 97.31 203 SER A CA 1
ATOM 1570 C C . SER A 1 203 ? -1.171 -3.713 11.000 1.00 97.31 203 SER A C 1
ATOM 1572 O O . SER A 1 203 ? -0.029 -3.419 11.373 1.00 97.31 203 SER A O 1
ATOM 1574 N N . ARG A 1 204 ? -1.407 -4.354 9.857 1.00 97.25 204 ARG A N 1
ATOM 1575 C CA . ARG A 1 204 ? -0.399 -4.486 8.809 1.00 97.25 204 ARG A CA 1
ATOM 1576 C C . ARG A 1 204 ? -0.676 -3.456 7.731 1.00 97.25 204 ARG A C 1
ATOM 1578 O O . ARG A 1 204 ? -1.775 -3.405 7.201 1.00 97.25 204 ARG A O 1
ATOM 1585 N N . GLN A 1 205 ? 0.334 -2.695 7.355 1.00 97.44 205 GLN A N 1
ATOM 1586 C CA . GLN A 1 205 ? 0.298 -1.835 6.190 1.00 97.44 205 GLN A CA 1
ATOM 1587 C C . GLN A 1 205 ? 0.953 -2.522 5.003 1.00 97.44 205 GLN A C 1
ATOM 1589 O O . GLN A 1 205 ? 2.073 -3.016 5.109 1.00 97.44 205 GLN A O 1
ATOM 1594 N N . LEU A 1 206 ? 0.292 -2.455 3.855 1.00 98.50 206 LEU A N 1
ATOM 1595 C CA . LEU A 1 206 ? 0.898 -2.689 2.560 1.00 98.50 206 LEU A CA 1
ATOM 1596 C C . LEU A 1 206 ? 1.165 -1.364 1.855 1.00 98.50 206 LEU A C 1
ATOM 1598 O O . LEU A 1 206 ? 0.379 -0.420 1.965 1.00 98.50 206 LEU A O 1
ATOM 1602 N N . ILE A 1 207 ? 2.275 -1.309 1.126 1.00 97.88 207 ILE A N 1
ATOM 1603 C CA . ILE A 1 207 ? 2.591 -0.228 0.191 1.00 97.88 207 ILE A CA 1
ATOM 1604 C C . ILE A 1 207 ? 2.847 -0.868 -1.167 1.00 97.88 207 ILE A C 1
ATOM 1606 O O . ILE A 1 207 ? 3.818 -1.616 -1.327 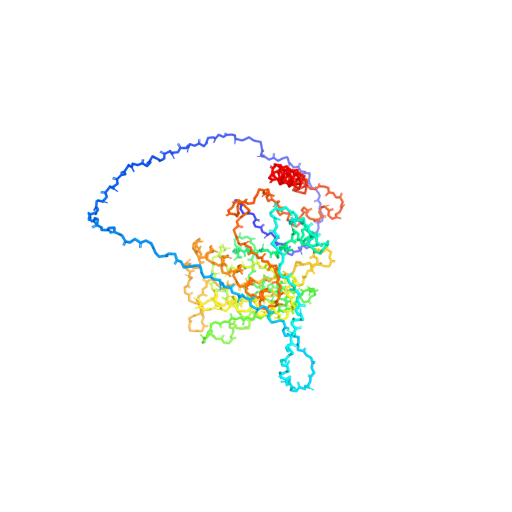1.00 97.88 207 ILE A O 1
ATOM 1610 N N . LEU A 1 208 ? 1.964 -0.583 -2.116 1.00 98.31 208 LEU A N 1
ATOM 1611 C CA . LEU A 1 208 ? 1.951 -1.170 -3.450 1.00 98.31 208 LEU A CA 1
ATOM 1612 C C . LEU A 1 208 ? 2.261 -0.080 -4.475 1.00 98.31 208 LEU A C 1
ATOM 1614 O O . LEU A 1 208 ? 1.550 0.920 -4.508 1.00 98.31 208 LEU A O 1
ATOM 1618 N N . ALA A 1 209 ? 3.287 -0.251 -5.310 1.00 97.06 209 ALA A N 1
ATOM 1619 C CA . ALA A 1 209 ? 3.429 0.604 -6.496 1.00 97.06 209 ALA A CA 1
ATOM 1620 C C . ALA A 1 209 ? 2.364 0.214 -7.521 1.00 97.06 209 ALA A C 1
ATOM 1622 O O . ALA A 1 209 ? 2.110 -0.972 -7.702 1.00 97.06 209 ALA A O 1
ATOM 1623 N N . LEU A 1 210 ? 1.759 1.183 -8.195 1.00 97.81 210 LEU A N 1
ATOM 1624 C CA . LEU A 1 210 ? 0.759 0.954 -9.232 1.00 97.81 210 LEU A CA 1
ATOM 1625 C C . LEU A 1 210 ? 1.364 1.301 -10.594 1.00 97.81 210 LEU A C 1
ATOM 1627 O O . LEU A 1 210 ? 2.041 2.325 -10.693 1.00 97.81 210 LEU A O 1
ATOM 1631 N N . PRO A 1 211 ? 1.132 0.494 -11.644 1.00 96.88 211 PRO A N 1
ATOM 1632 C CA . PRO A 1 211 ? 1.659 0.816 -12.962 1.00 96.88 211 PRO A CA 1
ATOM 1633 C C . PRO A 1 211 ? 1.108 2.161 -13.452 1.00 96.88 211 PRO A C 1
ATOM 1635 O O . PRO A 1 211 ? -0.109 2.376 -13.502 1.00 96.88 211 PRO A O 1
ATOM 1638 N N . HIS A 1 212 ? 2.012 3.079 -13.785 1.00 95.75 212 HIS A N 1
ATOM 1639 C CA . HIS A 1 212 ? 1.667 4.397 -14.315 1.00 95.75 212 HIS A CA 1
ATOM 1640 C C . HIS A 1 212 ? 1.021 4.326 -15.703 1.00 95.75 212 HIS A C 1
ATOM 1642 O O . HIS A 1 212 ? 0.288 5.234 -16.076 1.00 95.75 212 HIS A O 1
ATOM 1648 N N . GLU A 1 213 ? 1.259 3.231 -16.428 1.00 95.62 213 GLU A N 1
ATOM 1649 C CA . GLU A 1 213 ? 0.681 2.938 -17.738 1.00 95.62 213 GLU A CA 1
ATOM 1650 C C . GLU A 1 213 ? -0.844 2.786 -17.685 1.00 95.62 213 GLU A C 1
ATOM 1652 O O . GLU A 1 213 ? -1.530 3.119 -18.646 1.00 95.62 213 GLU A O 1
ATOM 1657 N N . LEU A 1 214 ? -1.376 2.306 -16.556 1.00 97.12 214 LEU A N 1
ATOM 1658 C CA . LEU A 1 214 ? -2.811 2.122 -16.364 1.00 97.12 214 LEU A CA 1
ATOM 1659 C C . LEU A 1 214 ? -3.517 3.463 -16.122 1.00 97.12 214 LEU A C 1
ATOM 1661 O O . LEU A 1 214 ? -2.931 4.419 -15.627 1.00 97.12 214 LEU A O 1
ATOM 1665 N N . THR A 1 215 ? -4.809 3.529 -16.414 1.00 97.56 215 THR A N 1
ATOM 1666 C CA . THR A 1 215 ? -5.669 4.648 -15.992 1.00 97.56 215 THR A CA 1
ATOM 1667 C C . THR A 1 215 ? -5.980 4.576 -14.494 1.00 97.56 215 THR A C 1
ATOM 1669 O O . THR A 1 215 ? -5.786 3.538 -13.857 1.00 97.56 215 THR A O 1
ATOM 1672 N N . ASP A 1 216 ? -6.515 5.652 -13.910 1.00 97.25 216 ASP A N 1
ATOM 1673 C CA . ASP A 1 216 ? -6.919 5.654 -12.495 1.00 97.25 216 ASP A CA 1
ATOM 1674 C C . ASP A 1 216 ? -7.982 4.593 -12.180 1.00 97.25 216 ASP A C 1
ATOM 1676 O O . ASP A 1 216 ? -7.857 3.880 -11.184 1.00 97.25 216 ASP A O 1
ATOM 1680 N N . ALA A 1 217 ? -8.966 4.408 -13.066 1.00 98.12 217 ALA A N 1
ATOM 1681 C CA . ALA A 1 217 ? -9.991 3.376 -12.916 1.00 98.12 217 ALA A CA 1
ATOM 1682 C C . ALA A 1 217 ? -9.390 1.959 -12.940 1.00 98.12 217 ALA A C 1
ATOM 1684 O O . ALA A 1 217 ? -9.695 1.137 -12.077 1.00 98.12 217 ALA A O 1
ATOM 1685 N N . GLN A 1 218 ? -8.471 1.687 -13.872 1.00 98.50 218 GLN A N 1
ATOM 1686 C CA . GLN A 1 218 ? -7.776 0.395 -13.952 1.00 98.50 218 GLN A CA 1
ATOM 1687 C C . GLN A 1 218 ? -6.863 0.153 -12.742 1.00 98.50 218 GLN A C 1
ATOM 1689 O O . GLN A 1 218 ? -6.763 -0.972 -12.255 1.00 98.50 218 GLN A O 1
ATOM 1694 N N . ARG A 1 219 ? -6.201 1.198 -12.226 1.00 98.50 219 ARG A N 1
ATOM 1695 C CA . ARG A 1 219 ? -5.417 1.123 -10.984 1.00 98.50 219 ARG A CA 1
ATOM 1696 C C . ARG A 1 219 ? -6.300 0.785 -9.784 1.00 98.50 219 ARG A C 1
ATOM 1698 O O . ARG A 1 219 ? -5.912 -0.046 -8.963 1.00 98.50 219 ARG A O 1
ATOM 1705 N N . GLN A 1 220 ? -7.471 1.407 -9.691 1.00 98.56 220 GLN A N 1
ATOM 1706 C CA . GLN A 1 220 ? -8.444 1.135 -8.639 1.00 98.56 220 GLN A CA 1
ATOM 1707 C C . GLN A 1 220 ? -8.959 -0.307 -8.700 1.00 98.56 220 GLN A C 1
ATOM 1709 O O . GLN A 1 220 ? -8.937 -0.994 -7.679 1.00 98.56 220 GLN A O 1
ATOM 1714 N N . GLU A 1 221 ? -9.364 -0.780 -9.880 1.00 98.62 221 GLU A N 1
ATOM 1715 C CA . GLU A 1 221 ? -9.804 -2.163 -10.105 1.00 98.62 221 GLU A CA 1
ATOM 1716 C C . GLU A 1 221 ? -8.706 -3.166 -9.730 1.00 98.62 221 GLU A C 1
ATOM 1718 O O . GLU A 1 221 ? -8.937 -4.065 -8.924 1.00 98.62 221 GLU A O 1
ATOM 1723 N N . LEU A 1 222 ? -7.477 -2.951 -10.212 1.00 98.69 222 LEU A N 1
ATOM 1724 C CA . LEU A 1 222 ? -6.316 -3.786 -9.897 1.00 98.69 222 LEU A CA 1
ATOM 1725 C C . LEU A 1 222 ? -6.098 -3.941 -8.382 1.00 98.69 222 LEU A C 1
ATOM 1727 O O . LEU A 1 222 ? -5.863 -5.053 -7.899 1.00 98.69 222 LEU A O 1
ATOM 1731 N N . VAL A 1 223 ? -6.141 -2.837 -7.628 1.00 98.62 223 VAL A N 1
ATOM 1732 C CA . VAL A 1 223 ? -5.949 -2.868 -6.170 1.00 98.62 223 VAL A CA 1
ATOM 1733 C C . VAL A 1 223 ? -7.126 -3.551 -5.487 1.00 98.62 223 VAL A C 1
ATOM 1735 O O . VAL A 1 223 ? -6.897 -4.410 -4.636 1.00 98.62 223 VAL A O 1
ATOM 1738 N N . ARG A 1 224 ? -8.365 -3.208 -5.860 1.00 98.75 224 ARG A N 1
ATOM 1739 C CA . ARG A 1 224 ? -9.576 -3.803 -5.282 1.00 98.75 224 ARG A CA 1
ATOM 1740 C C . ARG A 1 224 ? -9.578 -5.320 -5.465 1.00 98.75 224 ARG A C 1
ATOM 1742 O O . ARG A 1 224 ? -9.729 -6.039 -4.480 1.00 98.75 224 ARG A O 1
ATOM 1749 N N . ASP A 1 225 ? -9.323 -5.807 -6.676 1.00 98.69 225 ASP A N 1
ATOM 1750 C CA . ASP A 1 225 ? -9.308 -7.236 -7.000 1.00 98.69 225 ASP A CA 1
ATOM 1751 C C . ASP A 1 225 ? -8.229 -7.997 -6.230 1.00 98.69 225 ASP A C 1
ATOM 1753 O O . ASP A 1 225 ? -8.487 -9.058 -5.648 1.00 98.69 225 ASP A O 1
ATOM 1757 N N . PHE A 1 226 ? -7.010 -7.451 -6.198 1.00 98.81 226 PHE A N 1
ATOM 1758 C CA . PHE A 1 226 ? -5.914 -8.039 -5.437 1.00 98.81 226 PHE A CA 1
ATOM 1759 C C . PHE A 1 226 ? -6.254 -8.105 -3.947 1.00 98.81 226 PHE A C 1
ATOM 1761 O O . PHE A 1 226 ? -6.081 -9.151 -3.317 1.00 98.81 226 PHE A O 1
ATOM 1768 N N . VAL A 1 227 ? -6.773 -7.009 -3.386 1.00 98.75 227 VAL A N 1
ATOM 1769 C CA . VAL A 1 227 ? -7.077 -6.919 -1.958 1.00 98.75 227 VAL A CA 1
ATOM 1770 C C . VAL A 1 227 ? -8.221 -7.849 -1.566 1.00 98.75 227 VAL A C 1
ATOM 1772 O O . VAL A 1 227 ? -8.114 -8.581 -0.576 1.00 98.75 227 VAL A O 1
ATOM 1775 N N . GLN A 1 228 ? -9.279 -7.878 -2.374 1.00 98.69 228 GLN A N 1
ATOM 1776 C CA . GLN A 1 228 ? -10.414 -8.767 -2.180 1.00 98.69 228 GLN A CA 1
ATOM 1777 C C . GLN A 1 228 ? -9.963 -10.233 -2.189 1.00 98.69 228 GLN A C 1
ATOM 1779 O O . GLN A 1 228 ? -10.303 -11.007 -1.288 1.00 98.69 228 GLN A O 1
ATOM 1784 N N . ARG A 1 229 ? -9.152 -10.617 -3.185 1.00 98.44 229 ARG A N 1
ATOM 1785 C CA . ARG A 1 229 ? -8.696 -11.998 -3.354 1.00 98.44 229 ARG A CA 1
ATOM 1786 C C . ARG A 1 229 ? -7.708 -12.431 -2.283 1.00 98.44 229 ARG A C 1
ATOM 1788 O O . ARG A 1 229 ? -7.834 -13.551 -1.797 1.00 98.44 229 ARG A O 1
ATOM 1795 N N . GLU A 1 230 ? -6.715 -11.614 -1.950 1.00 98.38 230 GLU A N 1
ATOM 1796 C CA . GLU A 1 230 ? -5.577 -12.063 -1.141 1.00 98.38 230 GLU A CA 1
ATOM 1797 C C . GLU A 1 230 ? -5.709 -11.762 0.355 1.00 98.38 230 GLU A C 1
ATOM 1799 O O . GLU A 1 230 ? -5.034 -12.423 1.146 1.00 98.38 230 GLU A O 1
ATOM 1804 N N . PHE A 1 231 ? -6.593 -10.841 0.758 1.00 98.25 231 PHE A N 1
ATOM 1805 C CA . PHE A 1 231 ? -6.756 -10.452 2.166 1.00 98.25 231 PHE A CA 1
ATOM 1806 C C . PHE A 1 231 ? -8.189 -10.619 2.664 1.00 98.25 231 PHE A C 1
ATOM 1808 O O . PHE A 1 231 ? -8.412 -11.332 3.645 1.00 98.25 231 PHE A O 1
ATOM 1815 N N . VAL A 1 232 ? -9.168 -10.026 1.977 1.00 98.31 232 VAL A N 1
ATOM 1816 C CA . VAL A 1 232 ? -10.568 -10.038 2.439 1.00 98.31 232 VAL A CA 1
ATOM 1817 C C . VAL A 1 232 ? -11.134 -11.456 2.443 1.00 98.31 232 VAL A C 1
ATOM 1819 O O . VAL A 1 232 ? -11.726 -11.877 3.434 1.00 98.31 232 VAL A O 1
ATOM 1822 N N . SER A 1 233 ? -10.841 -12.247 1.405 1.00 96.94 233 SER A N 1
ATOM 1823 C CA . SER A 1 233 ? -11.215 -13.671 1.334 1.00 96.94 233 SER A CA 1
ATOM 1824 C C . SER A 1 233 ? -10.651 -14.527 2.480 1.00 96.94 233 SER A C 1
ATOM 1826 O O . SER A 1 233 ? -11.161 -15.610 2.754 1.00 96.94 233 SER A O 1
ATOM 1828 N N . ARG A 1 234 ? -9.601 -14.051 3.165 1.00 95.69 234 ARG A N 1
ATOM 1829 C CA . ARG A 1 234 ? -8.966 -14.731 4.305 1.00 95.69 234 ARG A CA 1
ATOM 1830 C C . ARG A 1 234 ? -9.537 -14.281 5.654 1.00 95.69 234 ARG A C 1
ATOM 1832 O O . ARG A 1 234 ? -9.133 -14.820 6.687 1.00 95.69 234 ARG A O 1
ATOM 1839 N N . GLY A 1 235 ? -10.462 -13.316 5.648 1.00 95.81 235 GLY A N 1
ATOM 1840 C CA . GLY A 1 235 ? -11.133 -12.773 6.830 1.00 95.81 235 GLY A CA 1
ATOM 1841 C C . GLY A 1 235 ? -10.548 -11.462 7.367 1.00 95.81 235 GLY A C 1
ATOM 1842 O O . GLY A 1 235 ? -10.902 -11.065 8.475 1.00 95.81 235 GLY A O 1
ATOM 1843 N N . MET A 1 236 ? -9.647 -10.800 6.632 1.00 98.06 236 MET A N 1
ATOM 1844 C CA . MET A 1 236 ? -9.153 -9.465 7.000 1.00 98.06 236 MET A CA 1
ATOM 1845 C C . MET A 1 236 ? -10.142 -8.383 6.561 1.00 98.06 236 MET A C 1
ATOM 1847 O O . MET A 1 236 ? -10.760 -8.506 5.506 1.00 98.06 236 MET A O 1
ATOM 1851 N N . VAL A 1 237 ? -10.222 -7.284 7.309 1.00 98.62 237 VAL A N 1
ATOM 1852 C CA . VAL A 1 237 ? -10.750 -6.019 6.777 1.00 98.62 237 VAL A CA 1
ATOM 1853 C C . VAL A 1 237 ? -9.585 -5.220 6.211 1.00 98.62 237 VAL A C 1
ATOM 1855 O O . VAL A 1 237 ? -8.514 -5.170 6.824 1.00 98.62 237 VAL A O 1
ATOM 1858 N N . ALA A 1 238 ? -9.789 -4.620 5.042 1.00 98.81 238 ALA A N 1
ATOM 1859 C CA . ALA A 1 238 ? -8.789 -3.863 4.314 1.00 98.81 238 ALA A CA 1
ATOM 1860 C C . ALA A 1 238 ? -9.269 -2.433 4.049 1.00 98.81 238 ALA A C 1
ATOM 1862 O O . ALA A 1 238 ? -10.247 -2.228 3.339 1.00 98.81 238 ALA A O 1
ATOM 1863 N N . ASP A 1 239 ? -8.552 -1.455 4.589 1.00 98.88 239 ASP A N 1
ATOM 1864 C CA . ASP A 1 239 ? -8.754 -0.031 4.326 1.00 98.88 239 ASP A CA 1
ATOM 1865 C C . ASP A 1 239 ? -7.722 0.447 3.307 1.00 98.88 239 ASP A C 1
ATOM 1867 O O . ASP A 1 239 ? -6.515 0.430 3.575 1.00 98.88 239 ASP A O 1
ATOM 1871 N N . LEU A 1 240 ? -8.188 0.816 2.121 1.00 98.31 240 LEU A N 1
ATOM 1872 C CA . LEU A 1 240 ? -7.350 1.182 0.991 1.00 98.31 240 LEU A CA 1
ATOM 1873 C C . LEU A 1 240 ? -7.389 2.687 0.732 1.00 98.31 240 LEU A C 1
ATOM 1875 O O . LEU A 1 240 ? -8.437 3.323 0.820 1.00 98.31 240 LEU A O 1
ATOM 1879 N N . ALA A 1 241 ? -6.233 3.237 0.368 1.00 98.62 241 ALA A N 1
ATOM 1880 C CA . ALA A 1 241 ? -6.081 4.599 -0.120 1.00 98.62 241 ALA A CA 1
ATOM 1881 C C . ALA A 1 241 ? -5.092 4.619 -1.292 1.00 98.62 241 ALA A C 1
ATOM 1883 O O . ALA A 1 241 ? -3.953 4.169 -1.150 1.00 98.62 241 ALA A O 1
ATOM 1884 N N . ILE A 1 242 ? -5.516 5.137 -2.445 1.00 98.62 242 ILE A N 1
ATOM 1885 C CA . ILE A 1 242 ? -4.680 5.304 -3.641 1.00 98.62 242 ILE A CA 1
ATOM 1886 C C . ILE A 1 242 ? -4.202 6.744 -3.697 1.00 98.62 242 ILE A C 1
ATOM 1888 O O . ILE A 1 242 ? -5.014 7.666 -3.628 1.00 98.62 242 ILE A O 1
ATOM 1892 N N . HIS A 1 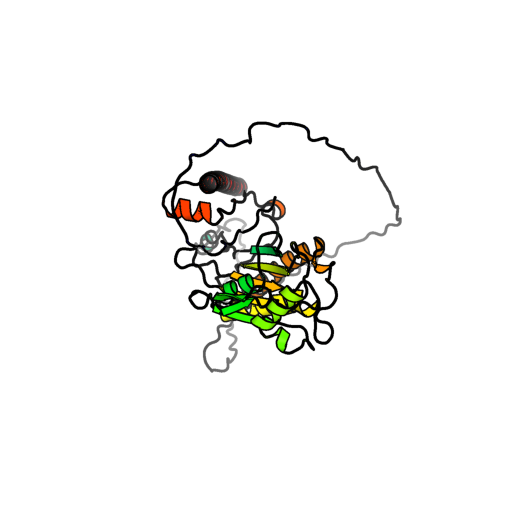243 ? -2.892 6.937 -3.818 1.00 97.69 243 HIS A N 1
ATOM 1893 C CA . HIS A 1 243 ? -2.264 8.251 -3.866 1.00 97.69 243 HIS A CA 1
ATOM 1894 C C . HIS A 1 243 ? -1.675 8.542 -5.245 1.00 97.69 243 HIS A C 1
ATOM 1896 O O . HIS A 1 243 ? -1.118 7.665 -5.916 1.00 97.69 243 HIS A O 1
ATOM 1902 N N . ALA A 1 244 ? -1.806 9.802 -5.648 1.00 96.25 244 ALA A N 1
ATOM 1903 C CA . ALA A 1 244 ? -1.112 10.377 -6.782 1.00 96.25 244 ALA A CA 1
ATOM 1904 C C . ALA A 1 244 ? 0.394 10.499 -6.485 1.00 96.25 244 ALA A C 1
ATOM 1906 O O . ALA A 1 244 ? 0.803 10.518 -5.319 1.00 96.25 244 ALA A O 1
ATOM 1907 N N . PRO A 1 245 ? 1.226 10.613 -7.528 1.00 93.69 245 PRO A N 1
ATOM 1908 C CA . PRO A 1 245 ? 2.605 11.038 -7.381 1.00 93.69 245 PRO A CA 1
ATOM 1909 C C . PRO A 1 245 ? 2.714 12.375 -6.641 1.00 93.69 245 PRO A C 1
ATOM 1911 O O . PRO A 1 245 ? 1.903 13.280 -6.846 1.00 93.69 245 PRO A O 1
ATOM 1914 N N . ASP A 1 246 ? 3.760 12.521 -5.828 1.00 88.00 246 ASP A N 1
ATOM 1915 C CA . ASP A 1 246 ? 4.107 13.816 -5.242 1.00 88.00 246 ASP A CA 1
ATOM 1916 C C . ASP A 1 246 ? 4.418 14.830 -6.356 1.00 88.00 246 ASP A C 1
ATOM 1918 O O . ASP A 1 246 ? 5.082 14.494 -7.337 1.00 88.00 246 ASP A O 1
ATOM 1922 N N . ARG A 1 247 ? 4.007 16.096 -6.178 1.00 85.19 247 ARG A N 1
ATOM 1923 C CA . ARG A 1 247 ? 4.184 17.173 -7.183 1.00 85.19 247 ARG A CA 1
ATOM 1924 C C . ARG A 1 247 ? 5.637 17.386 -7.609 1.00 85.19 247 ARG A C 1
ATOM 1926 O O . ARG A 1 247 ? 5.898 17.831 -8.718 1.00 85.19 247 ARG A O 1
ATOM 1933 N N . GLU A 1 248 ? 6.565 17.092 -6.708 1.00 81.75 248 GLU A N 1
ATOM 1934 C CA . GLU A 1 248 ? 8.009 17.228 -6.915 1.00 81.75 248 GLU A CA 1
ATOM 1935 C C . GLU A 1 248 ? 8.720 15.864 -7.000 1.00 81.75 248 GLU A C 1
ATOM 1937 O O . GLU A 1 248 ? 9.948 15.789 -6.957 1.00 81.75 248 GLU A O 1
ATOM 1942 N N . GLY A 1 249 ? 7.949 14.775 -7.052 1.00 81.25 249 GLY A N 1
ATOM 1943 C CA . GLY A 1 249 ? 8.441 13.408 -7.147 1.00 81.25 249 GLY A CA 1
ATOM 1944 C C . GLY A 1 249 ? 8.442 12.873 -8.578 1.00 81.25 249 GLY A C 1
ATOM 1945 O O . GLY A 1 249 ? 8.159 13.575 -9.546 1.00 81.25 249 GLY A O 1
ATOM 1946 N N . ASP A 1 250 ? 8.751 11.584 -8.710 1.00 85.56 250 ASP A N 1
ATOM 1947 C CA . ASP A 1 250 ? 8.583 10.876 -9.979 1.00 85.56 250 ASP A CA 1
ATOM 1948 C C . ASP A 1 250 ? 7.087 10.775 -10.303 1.00 85.56 250 ASP A C 1
ATOM 1950 O O . ASP A 1 250 ? 6.353 10.082 -9.596 1.00 85.56 250 ASP A O 1
ATOM 1954 N N . ALA A 1 251 ? 6.653 11.426 -11.387 1.00 88.38 251 ALA A N 1
ATOM 1955 C CA . ALA A 1 251 ? 5.266 11.447 -11.860 1.00 88.38 251 ALA A CA 1
ATOM 1956 C C . ALA A 1 251 ? 4.691 10.055 -12.189 1.00 88.38 251 ALA A C 1
ATOM 1958 O O . ALA A 1 251 ? 3.502 9.918 -12.452 1.00 88.38 251 ALA A O 1
ATOM 1959 N N . ARG A 1 252 ? 5.511 9.002 -12.175 1.00 90.62 252 ARG A N 1
ATOM 1960 C CA . ARG A 1 252 ? 5.078 7.613 -12.365 1.00 90.62 252 ARG A CA 1
ATOM 1961 C C . ARG A 1 252 ? 4.734 6.912 -11.048 1.00 90.62 252 ARG A C 1
ATOM 1963 O O . ARG A 1 252 ? 4.187 5.814 -11.068 1.00 90.62 252 ARG A O 1
ATOM 1970 N N . ASN A 1 253 ? 5.054 7.505 -9.896 1.00 92.38 253 ASN A N 1
ATOM 1971 C CA . ASN A 1 253 ? 4.936 6.869 -8.580 1.00 92.38 253 ASN A CA 1
ATOM 1972 C C . ASN A 1 253 ? 3.504 6.901 -8.008 1.00 92.38 253 ASN A C 1
ATOM 1974 O O . ASN A 1 253 ? 3.268 7.353 -6.884 1.00 92.38 253 ASN A O 1
ATOM 1978 N N . HIS A 1 254 ? 2.541 6.386 -8.772 1.00 96.25 254 HIS A N 1
ATOM 1979 C CA . HIS A 1 254 ? 1.229 6.046 -8.232 1.00 96.25 254 HIS A CA 1
ATOM 1980 C C . HIS A 1 254 ? 1.384 4.883 -7.254 1.00 96.25 254 HIS A C 1
ATOM 1982 O O . HIS A 1 254 ? 2.066 3.898 -7.546 1.00 96.25 254 HIS A O 1
ATOM 1988 N N . HIS A 1 255 ? 0.752 4.974 -6.089 1.00 97.81 255 HIS A N 1
ATOM 1989 C CA . HIS A 1 255 ? 0.864 3.925 -5.085 1.00 97.81 255 HIS A CA 1
ATOM 1990 C C . HIS A 1 255 ? -0.414 3.776 -4.269 1.00 97.81 255 HIS A C 1
ATOM 1992 O O . HIS A 1 255 ? -1.188 4.715 -4.115 1.00 97.81 255 HIS A O 1
ATOM 1998 N N . ALA A 1 256 ? -0.631 2.576 -3.740 1.00 98.50 256 ALA A N 1
ATOM 1999 C CA . ALA A 1 256 ? -1.704 2.297 -2.802 1.00 98.50 256 ALA A CA 1
ATOM 2000 C C . ALA A 1 256 ? -1.135 1.974 -1.424 1.00 98.50 256 ALA A C 1
ATOM 2002 O O . ALA A 1 256 ? -0.193 1.186 -1.281 1.00 98.50 256 ALA A O 1
ATOM 2003 N N . HIS A 1 257 ? -1.759 2.545 -0.403 1.00 98.62 257 HIS A N 1
ATOM 2004 C CA . HIS A 1 257 ? -1.662 2.063 0.960 1.00 98.62 257 HIS A CA 1
ATOM 2005 C C . HIS A 1 257 ? -2.858 1.172 1.265 1.00 98.62 257 HIS A C 1
ATOM 2007 O O . HIS A 1 257 ? -3.990 1.549 0.982 1.00 98.62 257 HIS A O 1
ATOM 2013 N N . VAL A 1 258 ? -2.608 0.012 1.871 1.00 98.81 258 VAL A N 1
ATOM 2014 C CA . VAL A 1 258 ? -3.671 -0.877 2.358 1.00 98.81 258 VAL A CA 1
ATOM 2015 C C . VAL A 1 258 ? -3.390 -1.204 3.813 1.00 98.81 258 VAL A C 1
ATOM 2017 O O . VAL A 1 258 ? -2.378 -1.833 4.116 1.00 98.81 258 VAL A O 1
ATOM 2020 N N . MET A 1 259 ? -4.245 -0.761 4.725 1.00 98.75 259 MET A N 1
ATOM 2021 C CA . MET A 1 259 ? -4.185 -1.159 6.127 1.00 98.75 259 MET A CA 1
ATOM 2022 C C . MET A 1 259 ? -5.086 -2.372 6.349 1.00 98.75 259 MET A C 1
ATOM 2024 O O . MET A 1 259 ? -6.262 -2.356 6.010 1.00 98.75 259 MET A O 1
ATOM 2028 N N . LEU A 1 260 ? -4.518 -3.428 6.918 1.00 98.75 260 LEU A N 1
ATOM 2029 C CA . LEU A 1 260 ? -5.161 -4.713 7.146 1.00 98.75 260 LEU A CA 1
ATOM 2030 C C . LEU A 1 260 ? -5.309 -4.965 8.643 1.00 98.75 260 LEU A C 1
ATOM 2032 O O . LEU A 1 260 ? -4.346 -4.802 9.407 1.00 98.75 260 LEU A O 1
ATOM 2036 N N . THR A 1 261 ? -6.490 -5.415 9.060 1.00 98.31 261 THR A N 1
ATOM 2037 C CA . THR A 1 261 ? -6.694 -5.897 10.429 1.00 98.31 261 THR A CA 1
ATOM 2038 C C . THR A 1 261 ? -5.847 -7.142 10.693 1.00 98.31 261 THR A C 1
ATOM 2040 O O . THR A 1 261 ? -5.578 -7.948 9.804 1.00 98.31 261 THR A O 1
ATOM 2043 N N . MET A 1 262 ? -5.414 -7.321 11.944 1.00 96.81 262 MET A N 1
ATOM 2044 C CA . MET A 1 262 ? -4.664 -8.517 12.372 1.00 96.81 262 MET A CA 1
ATOM 2045 C C . MET A 1 262 ? -5.546 -9.568 13.061 1.00 96.81 262 MET A C 1
ATOM 2047 O O . MET A 1 262 ? -5.055 -10.593 13.534 1.00 96.81 262 MET A O 1
ATOM 2051 N N . ARG A 1 263 ? -6.845 -9.289 13.150 1.00 96.25 263 ARG A N 1
ATOM 2052 C CA . ARG A 1 263 ? -7.878 -10.128 13.753 1.00 96.25 263 ARG A CA 1
ATOM 2053 C C . ARG A 1 263 ? -9.004 -10.291 12.744 1.00 96.25 263 ARG A C 1
ATOM 2055 O O . ARG A 1 263 ? -9.293 -9.351 11.995 1.00 96.25 263 ARG A O 1
ATOM 2062 N N . ARG A 1 264 ? -9.628 -11.468 12.748 1.00 95.00 264 ARG A N 1
ATOM 2063 C CA . ARG A 1 264 ? -10.909 -11.671 12.068 1.00 95.00 264 ARG A CA 1
ATOM 2064 C C . ARG A 1 264 ? -12.008 -10.949 12.842 1.00 95.00 264 ARG A C 1
ATOM 2066 O O . ARG A 1 264 ? -11.893 -10.760 14.055 1.00 95.00 264 ARG A O 1
ATOM 2073 N N . ILE A 1 265 ? -13.059 -10.557 12.136 1.00 93.94 265 ILE A N 1
ATOM 2074 C CA . ILE A 1 265 ? -14.305 -10.148 12.781 1.00 93.94 265 ILE A CA 1
ATOM 2075 C C . ILE A 1 265 ? -15.090 -11.417 13.118 1.00 93.94 265 ILE A C 1
ATOM 2077 O O . ILE A 1 265 ? -15.287 -12.270 12.257 1.00 93.94 265 ILE A O 1
ATOM 2081 N N . GLU A 1 266 ? -15.516 -11.526 14.372 1.00 90.06 266 GLU A N 1
ATOM 2082 C CA . GLU A 1 266 ? -16.352 -12.603 14.897 1.00 90.06 266 GLU A CA 1
ATOM 2083 C C . GLU A 1 266 ? -17.576 -11.971 15.577 1.00 90.06 266 GLU A C 1
ATOM 2085 O O . GLU A 1 266 ? -17.451 -11.182 16.518 1.00 90.06 266 GLU A O 1
ATOM 2090 N N . GLY A 1 267 ? -18.776 -12.270 15.072 1.00 87.75 267 GLY A N 1
ATOM 2091 C CA . GLY A 1 267 ? -20.008 -11.627 15.536 1.00 87.75 267 GLY A CA 1
ATOM 2092 C C . GLY A 1 267 ? -19.963 -10.104 15.356 1.00 87.75 267 GLY A C 1
ATOM 2093 O O . GLY A 1 267 ? -19.760 -9.610 14.249 1.00 87.75 267 GLY A O 1
ATOM 2094 N N . ASN A 1 268 ? -20.147 -9.355 16.449 1.00 87.75 268 ASN A N 1
ATOM 2095 C CA . ASN A 1 268 ? -20.142 -7.887 16.427 1.00 87.75 268 ASN A CA 1
ATOM 2096 C C . ASN A 1 268 ? -18.778 -7.255 16.784 1.00 87.75 268 ASN A C 1
ATOM 2098 O O . ASN A 1 268 ? -18.706 -6.046 16.992 1.00 87.75 268 ASN A O 1
ATOM 2102 N N . GLY A 1 269 ? -17.702 -8.043 16.889 1.00 91.94 269 GLY A N 1
ATOM 2103 C CA . GLY A 1 269 ? -16.398 -7.562 17.356 1.00 91.94 269 GLY A CA 1
ATOM 2104 C C . GLY A 1 269 ? -15.210 -8.266 16.708 1.00 91.94 269 GLY A C 1
ATOM 2105 O O . GLY A 1 269 ? -15.347 -9.005 15.735 1.00 91.94 269 GLY A O 1
ATOM 2106 N N . PHE A 1 270 ? -14.017 -8.021 17.251 1.00 95.38 270 PHE A N 1
ATOM 2107 C CA . PHE A 1 270 ? -12.806 -8.727 16.840 1.00 95.38 270 PHE A CA 1
ATOM 2108 C C . PHE A 1 270 ? -12.614 -10.015 17.635 1.00 95.38 270 PHE A C 1
ATOM 2110 O O . PHE A 1 270 ? -12.670 -10.011 18.864 1.00 95.38 270 PHE A O 1
ATOM 2117 N N . GLY A 1 271 ? -12.294 -11.087 16.919 1.00 93.44 271 GLY A N 1
ATOM 2118 C CA . GLY A 1 271 ? -11.886 -12.353 17.504 1.00 93.44 271 GLY A CA 1
ATOM 2119 C C . GLY A 1 271 ? -10.414 -12.391 17.914 1.00 93.44 271 GLY A C 1
ATOM 2120 O O . GLY A 1 271 ? -9.730 -11.378 18.148 1.00 93.44 271 GLY A O 1
ATOM 2121 N N . ASN A 1 272 ? -9.891 -13.612 17.956 1.00 91.62 272 ASN A N 1
ATOM 2122 C CA . ASN A 1 272 ? -8.481 -13.850 18.224 1.00 91.62 272 ASN A CA 1
ATOM 2123 C C . ASN A 1 272 ? -7.579 -13.362 17.081 1.00 91.62 272 ASN A C 1
ATOM 2125 O O . ASN A 1 272 ? -7.976 -13.201 15.925 1.00 91.62 272 ASN A O 1
ATOM 2129 N N . LYS A 1 273 ? -6.321 -13.096 17.435 1.00 91.94 273 LYS A N 1
ATOM 2130 C CA . LYS A 1 273 ? -5.299 -12.657 16.485 1.00 91.94 273 LYS A CA 1
ATOM 2131 C C . LYS A 1 273 ? -4.889 -13.819 15.597 1.00 91.94 273 LYS A C 1
ATOM 2133 O O . LYS A 1 273 ? -4.441 -14.841 16.112 1.00 91.94 273 LYS A O 1
ATOM 2138 N N . GLU A 1 274 ? -4.987 -13.640 14.286 1.00 93.94 274 GLU A N 1
ATOM 2139 C CA . GLU A 1 274 ? -4.611 -14.680 13.333 1.00 93.94 274 GLU A CA 1
ATOM 2140 C C . GLU A 1 274 ? -3.099 -14.628 13.089 1.00 93.94 274 GLU A C 1
ATOM 2142 O O . GLU A 1 274 ? -2.552 -13.642 12.582 1.00 93.94 274 GLU A O 1
ATOM 2147 N N . ARG A 1 275 ? -2.394 -15.675 13.524 1.00 91.31 275 ARG A N 1
ATOM 2148 C CA . ARG A 1 275 ? -0.928 -15.729 13.486 1.00 91.31 275 ARG A CA 1
ATOM 2149 C C . ARG A 1 275 ? -0.410 -16.149 12.123 1.00 91.31 275 ARG A C 1
ATOM 2151 O O . ARG A 1 275 ? 0.571 -15.549 11.686 1.00 91.31 275 ARG A O 1
ATOM 2158 N N . GLY A 1 276 ? -1.111 -17.055 11.435 1.00 92.69 276 GLY A N 1
ATOM 2159 C CA . GLY A 1 276 ? -0.671 -17.602 10.147 1.00 92.69 276 GLY A CA 1
ATOM 2160 C C . GLY A 1 276 ? -0.578 -16.552 9.038 1.00 92.69 276 GLY A C 1
ATOM 2161 O O . GLY A 1 276 ? 0.146 -16.708 8.062 1.00 92.69 276 GLY A O 1
ATOM 2162 N N . TRP A 1 277 ? -1.246 -15.405 9.194 1.00 94.44 277 TRP A N 1
ATOM 2163 C CA . TRP A 1 277 ? -1.080 -14.282 8.269 1.00 94.44 277 TRP A CA 1
ATOM 2164 C C . TRP A 1 277 ? 0.343 -13.704 8.270 1.00 94.44 277 TRP A C 1
ATOM 2166 O O . TRP A 1 277 ? 0.733 -13.060 7.297 1.00 94.44 277 TRP A O 1
ATOM 2176 N N . ASN A 1 278 ? 1.120 -13.883 9.342 1.00 91.44 278 ASN A N 1
ATOM 2177 C CA . ASN A 1 278 ? 2.479 -13.346 9.479 1.00 91.44 278 ASN A CA 1
ATOM 2178 C C . ASN A 1 278 ? 3.580 -14.303 9.010 1.00 91.44 278 ASN A C 1
ATOM 2180 O O . ASN A 1 278 ? 4.747 -13.941 9.113 1.00 91.44 278 ASN A O 1
ATOM 2184 N N . ASP A 1 279 ? 3.229 -15.464 8.462 1.00 93.88 279 ASP A N 1
ATOM 2185 C CA . ASP A 1 279 ? 4.216 -16.440 8.015 1.00 93.88 279 ASP A CA 1
ATOM 2186 C C . ASP A 1 279 ? 4.985 -15.949 6.779 1.00 93.88 279 ASP A C 1
ATOM 2188 O O . ASP A 1 279 ? 4.415 -15.404 5.826 1.00 93.88 279 ASP A O 1
ATOM 2192 N N . ASP A 1 280 ? 6.293 -16.213 6.738 1.00 91.44 280 ASP A N 1
ATOM 2193 C CA . ASP A 1 280 ? 7.158 -15.786 5.631 1.00 91.44 280 ASP A CA 1
ATOM 2194 C C . ASP A 1 280 ? 6.718 -16.359 4.277 1.00 91.44 280 ASP A C 1
ATOM 2196 O O . ASP A 1 280 ? 6.825 -15.699 3.239 1.00 91.44 280 ASP A O 1
ATOM 2200 N N . GLY A 1 281 ? 6.201 -17.592 4.272 1.00 93.25 281 GLY A N 1
ATOM 2201 C CA . GLY A 1 281 ? 5.653 -18.226 3.073 1.00 93.25 281 GLY A CA 1
ATOM 2202 C C . GLY A 1 281 ? 4.440 -17.477 2.521 1.00 93.25 281 GLY A C 1
ATOM 2203 O O . GLY A 1 281 ? 4.318 -17.310 1.306 1.00 93.25 281 GLY A O 1
ATOM 2204 N N . VAL A 1 282 ? 3.591 -16.950 3.406 1.00 94.75 282 VAL A N 1
ATOM 2205 C CA . VAL A 1 282 ? 2.419 -16.152 3.034 1.00 94.75 282 VAL A CA 1
ATOM 2206 C C . VAL A 1 282 ? 2.854 -14.816 2.432 1.00 94.75 282 VAL A C 1
ATOM 2208 O O . VAL A 1 282 ? 2.362 -14.438 1.369 1.00 94.75 282 VAL A O 1
ATOM 2211 N N . LEU A 1 283 ? 3.845 -14.145 3.031 1.00 95.19 283 LEU A N 1
ATOM 2212 C CA . LEU A 1 283 ? 4.398 -12.899 2.492 1.00 95.19 283 LEU A CA 1
ATOM 2213 C C . LEU A 1 283 ? 5.021 -13.087 1.098 1.00 95.19 283 LEU A C 1
ATOM 2215 O O . LEU A 1 283 ? 4.789 -12.269 0.203 1.00 95.19 283 LEU A O 1
ATOM 2219 N N . ARG A 1 284 ? 5.794 -14.163 0.890 1.00 95.38 284 ARG A N 1
ATOM 2220 C CA . ARG A 1 284 ? 6.341 -14.504 -0.437 1.00 95.38 284 ARG A CA 1
ATOM 2221 C C . ARG A 1 284 ? 5.227 -14.759 -1.450 1.00 95.38 284 ARG A C 1
ATOM 2223 O O . ARG A 1 284 ? 5.298 -14.243 -2.565 1.00 95.38 284 ARG A O 1
ATOM 2230 N N . GLY A 1 285 ? 4.181 -15.477 -1.041 1.00 97.62 285 GLY A N 1
ATOM 2231 C CA . GLY A 1 285 ? 2.989 -15.705 -1.855 1.00 97.62 285 GLY A CA 1
ATOM 2232 C C . GLY A 1 285 ? 2.320 -14.402 -2.293 1.00 97.62 285 GLY A C 1
ATOM 2233 O O . GLY A 1 285 ? 2.051 -14.225 -3.476 1.00 97.62 285 GLY A O 1
ATOM 2234 N N . TRP A 1 286 ? 2.123 -13.445 -1.384 1.00 98.12 286 TRP A N 1
ATOM 2235 C CA . TRP A 1 286 ? 1.519 -12.154 -1.732 1.00 98.12 286 TRP A CA 1
ATOM 2236 C C . TRP A 1 286 ? 2.364 -11.327 -2.696 1.00 98.12 286 TRP A C 1
ATOM 2238 O O . TRP A 1 286 ? 1.809 -10.718 -3.606 1.00 98.12 286 TRP A O 1
ATOM 2248 N N . ARG A 1 287 ? 3.695 -11.340 -2.554 1.00 98.12 287 ARG A N 1
ATOM 2249 C CA . ARG A 1 287 ? 4.603 -10.683 -3.509 1.00 98.12 287 ARG A CA 1
ATOM 2250 C C . ARG A 1 287 ? 4.473 -11.281 -4.910 1.00 98.12 287 ARG A C 1
ATOM 2252 O O . ARG A 1 287 ? 4.292 -10.554 -5.883 1.00 98.12 287 ARG A O 1
ATOM 2259 N N . TYR A 1 288 ? 4.503 -12.608 -5.001 1.00 97.69 288 TYR A N 1
ATOM 2260 C CA . TYR A 1 288 ? 4.286 -13.317 -6.260 1.00 97.69 288 TYR A CA 1
ATOM 2261 C C . TYR A 1 288 ? 2.928 -12.968 -6.882 1.00 97.69 288 TYR A C 1
ATOM 2263 O O . TYR A 1 288 ? 2.848 -12.611 -8.059 1.00 97.69 288 TYR A O 1
ATOM 2271 N N . GLN A 1 289 ? 1.857 -13.014 -6.086 1.00 98.56 289 GLN A N 1
ATOM 2272 C CA . GLN A 1 289 ? 0.515 -12.707 -6.569 1.00 98.56 289 GLN A CA 1
ATOM 2273 C C . GLN A 1 289 ? 0.400 -11.257 -7.021 1.00 98.56 289 GLN A C 1
ATOM 2275 O O . GLN A 1 289 ? -0.171 -11.010 -8.079 1.00 98.56 289 GLN A O 1
ATOM 2280 N N . TRP A 1 290 ? 0.994 -10.306 -6.300 1.00 98.62 290 TRP A N 1
ATOM 2281 C CA . TRP A 1 290 ? 0.957 -8.904 -6.693 1.00 98.62 290 TRP A CA 1
ATOM 2282 C C . TRP A 1 290 ? 1.543 -8.677 -8.090 1.00 98.62 290 TRP A C 1
ATOM 2284 O O . TRP A 1 290 ? 0.880 -8.077 -8.937 1.00 98.62 290 TRP A O 1
ATOM 2294 N N . ALA A 1 291 ? 2.711 -9.261 -8.384 1.00 98.12 291 ALA A N 1
ATOM 2295 C CA . ALA A 1 291 ? 3.289 -9.195 -9.726 1.00 98.12 291 ALA A CA 1
ATOM 2296 C C . ALA A 1 291 ? 2.360 -9.805 -10.789 1.00 98.12 291 ALA A C 1
ATOM 2298 O O . ALA A 1 291 ? 2.199 -9.248 -11.874 1.00 98.12 291 ALA A O 1
ATOM 2299 N N . ARG A 1 292 ? 1.685 -10.922 -10.485 1.00 98.50 292 ARG A N 1
ATOM 2300 C CA . ARG A 1 292 ? 0.712 -11.528 -11.412 1.00 98.50 292 ARG A CA 1
ATOM 2301 C C . ARG A 1 292 ? -0.509 -10.654 -11.657 1.00 98.50 292 ARG A C 1
ATOM 2303 O O . ARG A 1 292 ? -0.984 -10.597 -12.788 1.00 98.50 292 ARG A O 1
ATOM 2310 N N . PHE A 1 293 ? -1.044 -10.013 -10.624 1.00 98.69 293 PHE A N 1
ATOM 2311 C CA . PHE A 1 293 ? -2.171 -9.093 -10.762 1.00 98.69 293 PHE A CA 1
ATOM 2312 C C . PHE A 1 293 ? -1.785 -7.887 -11.622 1.00 98.69 293 PHE A C 1
ATOM 2314 O O . PHE A 1 293 ? -2.478 -7.614 -12.600 1.00 98.69 293 PHE A O 1
ATOM 2321 N N . GLN A 1 294 ? -0.636 -7.259 -11.350 1.00 98.44 294 GLN A N 1
ATOM 2322 C CA . GLN A 1 294 ? -0.110 -6.162 -12.167 1.00 98.44 294 GLN A CA 1
ATOM 2323 C C . GLN A 1 294 ? 0.090 -6.579 -13.631 1.00 98.44 294 GLN A C 1
ATOM 2325 O O . GLN A 1 294 ? -0.406 -5.908 -14.531 1.00 98.44 294 GLN A O 1
ATOM 2330 N N . ASN A 1 295 ? 0.755 -7.712 -13.879 1.00 98.38 295 ASN A N 1
ATOM 2331 C CA . ASN A 1 295 ? 1.017 -8.197 -15.237 1.00 98.38 295 ASN A CA 1
ATOM 2332 C C . ASN A 1 295 ? -0.266 -8.496 -16.016 1.00 98.38 295 ASN A C 1
ATOM 2334 O O . ASN A 1 295 ? -0.353 -8.140 -17.187 1.00 98.38 295 ASN A O 1
ATOM 2338 N N . ARG A 1 296 ? -1.277 -9.095 -15.373 1.00 98.31 296 ARG A N 1
ATOM 2339 C CA . ARG A 1 296 ? -2.583 -9.329 -16.010 1.00 98.31 296 ARG A CA 1
ATOM 2340 C C . ARG A 1 296 ? -3.315 -8.029 -16.318 1.00 98.31 296 ARG A C 1
ATOM 2342 O O . ARG A 1 296 ? -3.950 -7.945 -17.361 1.00 98.31 296 ARG A O 1
ATOM 2349 N N . ALA A 1 297 ? -3.254 -7.036 -15.432 1.00 98.31 297 ALA A N 1
ATOM 2350 C CA . ALA A 1 297 ? -3.876 -5.738 -15.683 1.00 98.31 297 ALA A CA 1
ATOM 2351 C C . ALA A 1 297 ? -3.195 -5.011 -16.853 1.00 98.31 297 ALA A C 1
ATOM 2353 O O . ALA A 1 297 ? -3.878 -4.529 -17.752 1.00 98.31 297 ALA A O 1
ATOM 2354 N N . LEU A 1 298 ? -1.858 -5.010 -16.889 1.00 97.81 298 LEU A N 1
ATOM 2355 C CA . LEU A 1 298 ? -1.075 -4.454 -17.996 1.00 97.81 298 LEU A CA 1
ATOM 2356 C C . LEU A 1 298 ? -1.386 -5.152 -19.324 1.00 97.81 298 LEU A C 1
ATOM 2358 O O . LEU A 1 298 ? -1.591 -4.483 -20.332 1.00 97.81 298 LEU A O 1
ATOM 2362 N N . GLU A 1 299 ? -1.470 -6.482 -19.321 1.00 97.50 299 GLU A N 1
ATOM 2363 C CA . GLU A 1 299 ? -1.832 -7.273 -20.498 1.00 97.50 299 GLU A CA 1
ATOM 2364 C C . GLU A 1 299 ? -3.239 -6.948 -21.012 1.00 97.50 299 GLU A C 1
ATOM 2366 O O . GLU A 1 299 ? -3.402 -6.668 -22.196 1.00 97.50 299 GLU A O 1
ATOM 2371 N N . ARG A 1 300 ? -4.246 -6.915 -20.128 1.00 97.88 300 ARG A N 1
ATOM 2372 C CA . ARG A 1 300 ? -5.631 -6.569 -20.501 1.00 97.88 300 ARG A CA 1
ATOM 2373 C C . ARG A 1 300 ? -5.761 -5.150 -21.044 1.00 97.88 300 ARG A C 1
ATOM 2375 O O . ARG A 1 300 ? -6.612 -4.905 -21.891 1.00 97.88 300 ARG A O 1
ATOM 2382 N N . ALA A 1 301 ? -4.926 -4.233 -20.566 1.00 97.31 301 ALA A N 1
ATOM 2383 C CA . ALA A 1 301 ? -4.863 -2.859 -21.047 1.00 97.31 301 ALA A CA 1
ATOM 2384 C C . ALA A 1 301 ? -4.037 -2.700 -22.343 1.00 97.31 301 ALA A C 1
ATOM 2386 O O . ALA A 1 301 ? -3.914 -1.590 -22.851 1.00 97.31 301 ALA A O 1
ATOM 2387 N N . GLY A 1 302 ? -3.477 -3.785 -22.895 1.00 97.06 302 GLY A N 1
ATOM 2388 C CA . GLY A 1 302 ? -2.713 -3.757 -24.145 1.00 97.06 302 GLY A CA 1
ATOM 2389 C C . GLY A 1 302 ? -1.277 -3.243 -23.999 1.00 97.06 302 GLY A C 1
ATOM 2390 O O . GLY A 1 302 ? -0.650 -2.876 -24.993 1.00 97.06 302 GLY A O 1
ATOM 2391 N N . HIS A 1 303 ? -0.729 -3.209 -22.782 1.00 95.69 303 HIS A N 1
ATOM 2392 C CA . HIS A 1 303 ? 0.653 -2.797 -22.546 1.00 95.69 303 HIS A CA 1
ATOM 2393 C C . HIS A 1 303 ? 1.618 -3.983 -22.633 1.00 95.69 303 HIS A C 1
ATOM 2395 O O . HIS A 1 303 ? 1.328 -5.085 -22.166 1.00 95.69 303 HIS A O 1
ATOM 2401 N N . ASN A 1 304 ? 2.818 -3.730 -23.160 1.00 92.94 304 ASN A N 1
ATOM 2402 C CA . ASN A 1 304 ? 3.916 -4.705 -23.208 1.00 92.94 304 ASN A CA 1
ATOM 2403 C C . ASN A 1 304 ? 4.792 -4.696 -21.942 1.00 92.94 304 ASN A C 1
ATOM 2405 O O . ASN A 1 304 ? 5.579 -5.621 -21.736 1.00 92.94 304 ASN A O 1
ATOM 2409 N N . SER A 1 305 ? 4.657 -3.676 -21.086 1.00 91.81 305 SER A N 1
ATOM 2410 C CA . SER A 1 305 ? 5.373 -3.584 -19.810 1.00 91.81 305 SER A CA 1
ATOM 2411 C C . SER A 1 305 ? 5.026 -4.764 -18.903 1.00 91.81 305 SER A C 1
ATOM 2413 O O . SER A 1 305 ? 3.865 -5.170 -18.809 1.00 91.81 305 SER A O 1
ATOM 2415 N N . ARG A 1 306 ? 6.018 -5.309 -18.198 1.00 94.12 306 ARG A N 1
ATOM 2416 C CA . ARG A 1 306 ? 5.830 -6.368 -17.198 1.00 94.12 306 ARG A CA 1
ATOM 2417 C C . ARG A 1 306 ? 6.675 -6.091 -15.960 1.00 94.12 306 ARG A C 1
ATOM 2419 O O . ARG A 1 306 ? 7.681 -5.389 -16.024 1.00 94.12 306 ARG A O 1
ATOM 2426 N N . VAL A 1 307 ? 6.240 -6.660 -14.845 1.00 94.31 307 VAL A N 1
ATOM 2427 C CA . VAL A 1 307 ? 6.897 -6.624 -13.540 1.00 94.31 307 VAL A CA 1
ATOM 2428 C C . VAL A 1 307 ? 7.372 -8.016 -13.131 1.00 94.31 307 VAL A C 1
ATOM 2430 O O . VAL A 1 307 ? 6.747 -9.023 -13.478 1.00 94.31 307 VAL A O 1
ATOM 2433 N N . ASP A 1 308 ? 8.425 -8.071 -12.319 1.00 93.62 308 ASP A N 1
ATOM 2434 C CA . ASP A 1 308 ? 8.841 -9.282 -11.612 1.00 93.62 308 ASP A CA 1
ATOM 2435 C C . ASP A 1 308 ? 9.063 -8.961 -10.127 1.00 93.62 308 ASP A C 1
ATOM 2437 O O . ASP A 1 308 ? 9.630 -7.932 -9.763 1.00 93.62 308 ASP A O 1
ATOM 2441 N N . HIS A 1 309 ? 8.568 -9.847 -9.267 1.00 94.12 309 HIS A N 1
ATOM 2442 C CA . HIS A 1 309 ? 8.673 -9.752 -7.814 1.00 94.12 309 HIS A CA 1
ATOM 2443 C C . HIS A 1 309 ? 10.022 -10.213 -7.250 1.00 94.12 309 HIS A C 1
ATOM 2445 O O . HIS A 1 309 ? 10.317 -9.947 -6.080 1.00 94.12 309 HIS A O 1
ATOM 2451 N N . ARG A 1 310 ? 10.795 -10.960 -8.043 1.00 92.38 310 ARG A N 1
ATOM 2452 C CA . ARG A 1 310 ? 12.099 -11.513 -7.675 1.00 92.38 310 ARG A CA 1
ATOM 2453 C C . ARG A 1 310 ? 13.161 -10.419 -7.625 1.00 92.38 310 ARG A C 1
ATOM 2455 O O . ARG A 1 310 ? 13.033 -9.390 -8.286 1.00 92.38 310 ARG A O 1
ATOM 2462 N N . SER A 1 311 ? 14.230 -10.637 -6.863 1.00 88.62 311 SER A N 1
ATOM 2463 C CA . SER A 1 311 ? 15.372 -9.715 -6.884 1.00 88.62 311 SER A CA 1
ATOM 2464 C C . SER A 1 311 ? 16.056 -9.713 -8.260 1.00 88.62 311 SER A C 1
ATOM 2466 O O . SER A 1 311 ? 15.878 -10.651 -9.035 1.00 88.62 311 SER A O 1
ATOM 2468 N N . TYR A 1 312 ? 16.858 -8.687 -8.575 1.00 86.38 312 TYR A N 1
ATOM 2469 C CA . TYR A 1 312 ? 17.650 -8.688 -9.815 1.00 86.38 312 TYR A CA 1
ATOM 2470 C C . TYR A 1 312 ? 18.551 -9.927 -9.910 1.00 86.38 312 TYR A C 1
ATOM 2472 O O . TYR A 1 312 ? 18.593 -10.564 -10.958 1.00 86.38 312 TYR A O 1
ATOM 2480 N N . ALA A 1 313 ? 19.169 -10.335 -8.797 1.00 86.62 313 ALA A N 1
ATOM 2481 C CA . ALA A 1 313 ? 19.987 -11.543 -8.731 1.00 86.62 313 ALA A CA 1
ATOM 2482 C C . ALA A 1 313 ? 19.186 -12.814 -9.077 1.00 86.62 313 ALA A C 1
ATOM 2484 O O . ALA A 1 313 ? 19.620 -13.604 -9.909 1.00 86.62 313 ALA A O 1
ATOM 2485 N N . ASP A 1 314 ? 17.982 -12.975 -8.522 1.00 89.88 314 ASP A N 1
ATOM 2486 C CA . ASP A 1 314 ? 17.098 -14.124 -8.800 1.00 89.88 314 ASP A CA 1
ATOM 2487 C C . ASP A 1 314 ? 16.523 -14.123 -10.231 1.00 89.88 314 ASP A C 1
ATOM 2489 O O . ASP A 1 314 ? 16.007 -15.138 -10.708 1.00 89.88 314 ASP A O 1
ATOM 2493 N N . GLN A 1 315 ? 16.561 -12.972 -10.907 1.00 88.19 315 GLN A N 1
ATOM 2494 C CA . GLN A 1 315 ? 16.228 -12.829 -12.325 1.00 88.19 315 GLN A CA 1
ATOM 2495 C C . GLN A 1 315 ? 17.441 -13.074 -13.237 1.00 88.19 315 GLN A C 1
ATOM 2497 O O . GLN A 1 315 ? 17.272 -13.130 -14.452 1.00 88.19 315 GLN A O 1
ATOM 2502 N N . GLY A 1 316 ? 18.650 -13.214 -12.679 1.00 88.50 316 GLY A N 1
ATOM 2503 C CA . GLY A 1 316 ? 19.895 -13.294 -13.446 1.00 88.50 316 GLY A CA 1
ATOM 2504 C C . GLY A 1 316 ? 20.337 -11.955 -14.045 1.00 88.50 316 GLY A C 1
ATOM 2505 O O . GLY A 1 316 ? 21.120 -11.939 -14.989 1.00 88.50 316 GLY A O 1
ATOM 2506 N N . ILE A 1 317 ? 19.832 -10.833 -13.525 1.00 87.12 317 ILE A N 1
ATOM 2507 C CA . ILE A 1 317 ? 20.177 -9.484 -13.983 1.00 87.12 317 ILE A CA 1
ATOM 2508 C C . ILE A 1 317 ? 21.377 -8.985 -13.171 1.00 87.12 317 ILE A C 1
ATOM 2510 O O . ILE A 1 317 ? 21.268 -8.801 -11.955 1.00 87.12 317 ILE A O 1
ATOM 2514 N N . ASP A 1 318 ? 22.500 -8.707 -13.842 1.00 87.75 318 ASP A N 1
ATOM 2515 C CA . ASP A 1 318 ? 23.698 -8.128 -13.214 1.00 87.75 318 ASP A CA 1
ATOM 2516 C C . ASP A 1 318 ? 23.521 -6.626 -12.943 1.00 87.75 318 ASP A C 1
ATOM 2518 O O . ASP A 1 318 ? 24.075 -5.754 -13.616 1.00 87.75 318 ASP A O 1
ATOM 2522 N N . ARG A 1 319 ? 22.687 -6.315 -11.948 1.00 88.06 319 ARG A N 1
ATOM 2523 C CA . ARG A 1 319 ? 22.420 -4.949 -11.503 1.00 88.06 319 ARG A CA 1
ATOM 2524 C C . ARG A 1 319 ? 22.380 -4.865 -9.986 1.00 88.06 319 ARG A C 1
ATOM 2526 O O . ARG A 1 319 ? 21.563 -5.503 -9.325 1.00 88.06 319 ARG A O 1
ATOM 2533 N N . GLU A 1 320 ? 23.221 -4.000 -9.438 1.00 88.75 320 GLU A N 1
ATOM 2534 C CA . GLU A 1 320 ? 23.265 -3.695 -8.013 1.00 88.75 320 GLU A CA 1
ATOM 2535 C C . GLU A 1 320 ? 22.069 -2.797 -7.627 1.00 88.75 320 GLU A C 1
ATOM 2537 O O . GLU A 1 320 ? 21.844 -1.759 -8.265 1.00 88.75 320 GLU A O 1
ATOM 2542 N N . PRO A 1 321 ? 21.259 -3.162 -6.615 1.00 88.44 321 PRO A N 1
ATOM 2543 C CA . PRO A 1 321 ? 20.130 -2.343 -6.188 1.00 88.44 321 PRO A CA 1
ATOM 2544 C C . PRO A 1 321 ? 20.599 -1.087 -5.441 1.00 88.44 321 PRO A C 1
ATOM 2546 O O . PRO A 1 321 ? 21.534 -1.126 -4.644 1.00 88.44 321 PRO A O 1
ATOM 2549 N N . THR A 1 322 ? 19.908 0.033 -5.653 1.00 90.75 322 THR A N 1
ATOM 2550 C CA . THR A 1 322 ? 20.110 1.252 -4.860 1.00 90.75 322 THR A CA 1
ATOM 2551 C C . THR A 1 322 ? 19.405 1.160 -3.506 1.00 90.75 322 THR A C 1
ATOM 2553 O O . THR A 1 322 ? 18.435 0.420 -3.326 1.00 90.75 322 THR A O 1
ATOM 2556 N N . GLN A 1 323 ? 19.872 1.947 -2.540 1.00 88.12 323 GLN A N 1
ATOM 2557 C CA . GLN A 1 323 ? 19.249 2.090 -1.229 1.00 88.12 323 GLN A CA 1
ATOM 2558 C C . GLN A 1 323 ? 18.153 3.159 -1.250 1.00 88.12 323 GLN A C 1
ATOM 2560 O O . GLN A 1 323 ? 18.271 4.205 -1.890 1.00 88.12 323 GLN A O 1
ATOM 2565 N N . HIS A 1 324 ? 17.070 2.933 -0.511 1.00 85.06 324 HIS A N 1
ATOM 2566 C CA . HIS A 1 324 ? 16.045 3.956 -0.339 1.00 85.06 324 HIS A CA 1
ATOM 2567 C C . HIS A 1 324 ? 16.590 5.107 0.525 1.00 85.06 324 HIS A C 1
ATOM 2569 O O . HIS A 1 324 ? 17.021 4.876 1.648 1.00 85.06 324 HIS A O 1
ATOM 2575 N N . LEU A 1 325 ? 16.544 6.344 0.014 1.00 84.62 325 LEU A N 1
ATOM 2576 C CA . LEU A 1 325 ? 17.055 7.538 0.711 1.00 84.62 325 LEU A CA 1
ATOM 2577 C C . LEU A 1 325 ? 16.409 7.749 2.090 1.00 84.62 325 LEU A C 1
ATOM 2579 O O . LEU A 1 325 ? 17.066 8.173 3.036 1.00 84.62 325 LEU A O 1
ATOM 2583 N N . GLY A 1 326 ? 15.111 7.475 2.210 1.00 82.12 326 GLY A N 1
ATOM 2584 C CA . GLY A 1 326 ? 14.337 7.876 3.377 1.00 82.12 326 GLY A CA 1
ATOM 2585 C C . GLY A 1 326 ? 14.106 9.393 3.435 1.00 82.12 326 GLY A C 1
ATOM 2586 O O . GLY A 1 326 ? 14.719 10.192 2.725 1.00 82.12 326 GLY A O 1
ATOM 2587 N N . LYS A 1 327 ? 13.174 9.803 4.299 1.00 80.50 327 LYS A N 1
ATOM 2588 C CA . LYS A 1 327 ? 12.643 11.175 4.363 1.00 80.50 327 LYS A CA 1
ATOM 2589 C C . LYS A 1 327 ? 13.720 12.241 4.597 1.00 80.50 327 LYS A C 1
ATOM 2591 O O . LYS A 1 327 ? 13.715 13.274 3.933 1.00 80.50 327 LYS A O 1
ATOM 2596 N N . TRP A 1 328 ? 14.621 12.007 5.551 1.00 86.38 328 TRP A N 1
ATOM 2597 C CA . TRP A 1 328 ? 15.638 12.987 5.944 1.00 86.38 328 TRP A CA 1
ATOM 2598 C C . TRP A 1 328 ? 16.712 13.171 4.877 1.00 86.38 328 TRP A C 1
ATOM 2600 O O . TRP A 1 328 ? 17.008 14.308 4.520 1.00 86.38 328 TRP A O 1
ATOM 2610 N N . ALA A 1 329 ? 17.240 12.077 4.320 1.00 88.69 329 ALA A N 1
ATOM 2611 C CA . ALA A 1 329 ? 18.213 12.166 3.237 1.00 88.69 329 ALA A CA 1
ATOM 2612 C C . ALA A 1 329 ? 17.587 12.796 1.987 1.00 88.69 329 ALA A C 1
ATOM 2614 O O . ALA A 1 329 ? 18.205 13.653 1.371 1.00 88.69 329 ALA A O 1
ATOM 2615 N N . HIS A 1 330 ? 16.334 12.459 1.659 1.00 85.81 330 HIS A N 1
ATOM 2616 C CA . HIS A 1 330 ? 15.624 13.099 0.552 1.00 85.81 330 HIS A CA 1
ATOM 2617 C C . HIS A 1 330 ? 15.468 14.616 0.756 1.00 85.81 330 HIS A C 1
ATOM 2619 O O . HIS A 1 330 ? 15.793 15.386 -0.142 1.00 85.81 330 HIS A O 1
ATOM 2625 N N . ARG A 1 331 ? 15.042 15.069 1.946 1.00 87.94 331 ARG A N 1
ATOM 2626 C CA . ARG A 1 331 ? 14.962 16.509 2.272 1.00 87.94 331 ARG A CA 1
ATOM 2627 C C . ARG A 1 331 ? 16.319 17.205 2.183 1.00 87.94 331 ARG A C 1
ATOM 2629 O O . ARG A 1 331 ? 16.389 18.341 1.731 1.00 87.94 331 ARG A O 1
ATOM 2636 N N . MET A 1 332 ? 17.377 16.530 2.619 1.00 90.81 332 MET A N 1
ATOM 2637 C CA . MET A 1 332 ? 18.745 17.036 2.562 1.00 90.81 332 MET A CA 1
ATOM 2638 C C . MET A 1 332 ? 19.211 17.227 1.113 1.00 90.81 332 MET A C 1
ATOM 2640 O O . MET A 1 332 ? 19.640 18.324 0.766 1.00 90.81 332 MET A O 1
ATOM 2644 N N . GLU A 1 333 ? 19.037 16.209 0.264 1.00 91.12 333 GLU A N 1
ATOM 2645 C CA . GLU A 1 333 ? 19.371 16.268 -1.169 1.00 91.12 333 GLU A CA 1
ATOM 2646 C C . GLU A 1 333 ? 18.538 17.334 -1.889 1.00 91.12 333 GLU A C 1
ATOM 2648 O O . GLU A 1 333 ? 19.073 18.098 -2.688 1.00 91.12 333 GLU A O 1
ATOM 2653 N N . LYS A 1 334 ? 17.249 17.462 -1.545 1.00 87.12 334 LYS A N 1
ATOM 2654 C CA . LYS A 1 334 ? 16.368 18.514 -2.072 1.00 87.12 334 LYS A CA 1
ATOM 2655 C C . LYS A 1 334 ? 16.844 19.921 -1.697 1.00 87.12 334 LYS A C 1
ATOM 2657 O O . LYS A 1 334 ? 16.710 20.845 -2.489 1.00 87.12 334 LYS A O 1
ATOM 2662 N N . ALA A 1 335 ? 17.441 20.084 -0.518 1.00 91.12 335 ALA A N 1
ATOM 2663 C CA . ALA A 1 335 ? 18.076 21.332 -0.094 1.00 91.12 335 ALA A CA 1
ATOM 2664 C C . ALA A 1 335 ? 19.477 21.543 -0.711 1.00 91.12 335 ALA A C 1
ATOM 2666 O O . ALA A 1 335 ? 20.230 22.394 -0.239 1.00 91.12 335 ALA A O 1
ATOM 2667 N N . GLY A 1 336 ? 19.862 20.747 -1.716 1.00 91.94 336 GLY A N 1
ATOM 2668 C CA . GLY A 1 336 ? 21.161 20.817 -2.387 1.00 91.94 336 GLY A CA 1
ATOM 2669 C C . GLY A 1 336 ? 22.323 20.220 -1.587 1.00 91.94 336 GLY A C 1
ATOM 2670 O O . GLY A 1 336 ? 23.475 20.343 -1.998 1.00 91.94 336 GLY A O 1
ATOM 2671 N N . LYS A 1 337 ? 22.058 19.572 -0.445 1.00 93.81 337 LYS A N 1
ATOM 2672 C CA . LYS A 1 337 ? 23.091 18.958 0.401 1.00 93.81 337 LYS A CA 1
ATOM 2673 C C . LYS A 1 337 ? 23.221 17.470 0.094 1.00 93.81 337 LYS A C 1
ATOM 2675 O O . LYS A 1 337 ? 22.246 16.727 0.152 1.00 93.81 337 LYS A O 1
ATOM 2680 N N . LYS A 1 338 ? 24.446 17.010 -0.160 1.00 93.25 338 LYS A N 1
ATOM 2681 C CA . LYS A 1 338 ? 24.718 15.583 -0.370 1.00 93.25 338 LYS A CA 1
ATOM 2682 C C . LYS A 1 338 ? 24.533 14.804 0.931 1.00 93.25 338 LYS A C 1
ATOM 2684 O O . LYS A 1 338 ? 25.155 15.100 1.946 1.00 93.25 338 LYS A O 1
ATOM 2689 N N . SER A 1 339 ? 23.713 13.771 0.871 1.00 94.75 339 SER A N 1
ATOM 2690 C CA . SER A 1 339 ? 23.526 12.778 1.918 1.00 94.75 339 SER A CA 1
ATOM 2691 C C . SER A 1 339 ? 24.444 11.575 1.689 1.00 94.75 339 SER A C 1
ATOM 2693 O O . SER A 1 339 ? 24.784 11.238 0.552 1.00 94.75 339 SER A O 1
ATOM 2695 N N . ARG A 1 340 ? 24.796 10.866 2.770 1.00 94.56 340 ARG A N 1
ATOM 2696 C CA . ARG A 1 340 ? 25.583 9.622 2.692 1.00 94.56 340 ARG A CA 1
ATOM 2697 C C . ARG A 1 340 ? 24.926 8.585 1.775 1.00 94.56 340 ARG A C 1
ATOM 2699 O O . ARG A 1 340 ? 25.596 7.994 0.937 1.00 94.56 340 ARG A O 1
ATOM 2706 N N . ILE A 1 341 ? 23.614 8.383 1.925 1.00 90.31 341 ILE A N 1
ATOM 2707 C CA . ILE A 1 341 ? 22.853 7.397 1.141 1.00 90.31 341 ILE A CA 1
ATOM 2708 C C . ILE A 1 341 ? 22.765 7.828 -0.329 1.00 90.31 341 ILE A C 1
ATOM 2710 O O . ILE A 1 341 ? 22.912 6.998 -1.223 1.00 90.31 341 ILE A O 1
ATOM 2714 N N . GLY A 1 342 ? 22.569 9.121 -0.602 1.00 92.88 342 GLY A N 1
ATOM 2715 C CA . GLY A 1 342 ? 22.553 9.637 -1.970 1.00 92.88 342 GLY A CA 1
ATOM 2716 C C . GLY A 1 342 ? 23.893 9.466 -2.673 1.00 92.88 342 GLY A C 1
ATOM 2717 O O . GLY A 1 342 ? 23.919 9.074 -3.836 1.00 92.88 342 GLY A O 1
ATOM 2718 N N . GLU A 1 343 ? 25.004 9.659 -1.962 1.00 94.75 343 GLU A N 1
ATOM 2719 C CA . GLU A 1 343 ? 26.337 9.411 -2.516 1.00 94.75 343 GLU A CA 1
ATOM 2720 C C . GLU A 1 343 ? 26.569 7.926 -2.808 1.00 94.75 343 GLU A C 1
ATOM 2722 O O . GLU A 1 343 ? 26.985 7.572 -3.909 1.00 94.75 343 GLU A O 1
ATOM 2727 N N . GLN A 1 344 ? 26.202 7.042 -1.877 1.00 93.81 344 GLN A N 1
ATOM 2728 C CA . GLN A 1 344 ? 26.252 5.596 -2.105 1.00 93.81 344 GLN A CA 1
ATOM 2729 C C . GLN A 1 344 ? 25.422 5.189 -3.330 1.00 93.81 344 GLN A C 1
ATOM 2731 O O . GLN A 1 344 ? 25.891 4.419 -4.163 1.00 93.81 344 GLN A O 1
ATOM 2736 N N . ASN A 1 345 ? 24.222 5.747 -3.495 1.00 93.56 345 ASN A N 1
ATOM 2737 C CA . ASN A 1 345 ? 23.384 5.483 -4.663 1.00 93.56 345 ASN A CA 1
ATOM 2738 C C . ASN A 1 345 ? 23.999 5.986 -5.970 1.00 93.56 345 ASN A C 1
ATOM 2740 O O . ASN A 1 345 ? 23.906 5.281 -6.973 1.00 93.56 345 ASN A O 1
ATOM 2744 N N . ARG A 1 346 ? 24.638 7.163 -5.974 1.00 94.88 346 ARG A N 1
ATOM 2745 C CA . ARG A 1 346 ? 25.372 7.669 -7.147 1.00 94.88 346 ARG A CA 1
ATOM 2746 C C . ARG A 1 346 ? 26.503 6.717 -7.541 1.00 94.88 346 ARG A C 1
ATOM 2748 O O . ARG A 1 346 ? 26.644 6.397 -8.717 1.00 94.88 346 ARG A O 1
ATOM 2755 N N . GLN A 1 347 ? 27.242 6.184 -6.567 1.00 95.62 347 GLN A N 1
ATOM 2756 C CA . GLN A 1 347 ? 28.292 5.190 -6.819 1.00 95.62 347 GLN A CA 1
ATOM 2757 C C . GLN A 1 347 ? 27.732 3.865 -7.362 1.00 95.62 347 GLN A C 1
ATOM 2759 O O . GLN A 1 347 ? 28.277 3.313 -8.315 1.00 95.62 347 GLN A O 1
ATOM 2764 N N . VAL A 1 348 ? 26.627 3.366 -6.797 1.00 92.00 348 VAL A N 1
ATOM 2765 C CA . VAL A 1 348 ? 25.917 2.176 -7.306 1.00 92.00 348 VAL A CA 1
ATOM 2766 C C . VAL A 1 348 ? 25.466 2.392 -8.753 1.00 92.00 348 VAL A C 1
ATOM 2768 O O . VAL A 1 348 ? 25.613 1.511 -9.597 1.00 92.00 348 VAL A O 1
ATOM 2771 N N . GLN A 1 349 ? 24.926 3.571 -9.068 1.00 91.62 349 GLN A N 1
ATOM 2772 C CA . GLN A 1 349 ? 24.497 3.915 -10.423 1.00 91.62 349 GLN A CA 1
ATOM 2773 C C . GLN A 1 349 ? 25.669 3.948 -11.408 1.00 91.62 349 GLN A C 1
ATOM 2775 O O . GLN A 1 349 ? 25.534 3.388 -12.493 1.00 91.62 349 GLN A O 1
ATOM 2780 N N . ALA A 1 350 ? 26.811 4.524 -11.020 1.00 93.44 350 ALA A N 1
ATOM 2781 C CA . ALA A 1 350 ? 28.022 4.517 -11.839 1.00 93.44 350 ALA A CA 1
ATOM 2782 C C . ALA A 1 350 ? 28.493 3.082 -12.141 1.00 93.44 350 ALA A C 1
ATOM 2784 O O . ALA A 1 350 ? 28.633 2.715 -13.306 1.00 93.44 350 ALA A O 1
ATOM 2785 N N . ARG A 1 351 ? 28.597 2.223 -11.115 1.00 94.25 351 ARG A N 1
ATOM 2786 C CA . ARG A 1 351 ? 28.963 0.804 -11.296 1.00 94.25 351 ARG A CA 1
ATOM 2787 C C . ARG A 1 351 ? 27.980 0.047 -12.190 1.00 94.25 351 ARG A C 1
ATOM 2789 O O . ARG A 1 351 ? 28.386 -0.783 -12.998 1.00 94.25 351 ARG A O 1
ATOM 2796 N N . ASN A 1 352 ? 26.683 0.315 -12.061 1.00 92.44 352 ASN A N 1
ATOM 2797 C CA . ASN A 1 352 ? 25.666 -0.296 -12.917 1.00 92.44 352 ASN A CA 1
ATOM 2798 C C . ASN A 1 352 ? 25.769 0.164 -14.376 1.00 92.44 352 ASN A C 1
ATOM 2800 O O . ASN A 1 352 ? 25.550 -0.644 -15.277 1.00 92.44 352 ASN A O 1
ATOM 2804 N N . ALA A 1 353 ? 26.106 1.432 -14.619 1.00 91.00 353 ALA A N 1
ATOM 2805 C CA . ALA A 1 353 ? 26.331 1.938 -15.969 1.00 91.00 353 ALA A CA 1
ATOM 2806 C C . ALA A 1 353 ? 27.533 1.242 -16.628 1.00 91.00 353 ALA A C 1
ATOM 2808 O O . ALA A 1 353 ? 27.426 0.786 -17.765 1.00 91.00 353 ALA A O 1
ATOM 2809 N N . GLU A 1 354 ? 28.631 1.062 -15.890 1.00 92.31 354 GLU A N 1
ATOM 2810 C CA . GLU A 1 354 ? 29.809 0.318 -16.357 1.00 92.31 354 GLU A CA 1
ATOM 2811 C C . GLU A 1 354 ? 29.496 -1.161 -16.646 1.00 92.31 354 GLU A C 1
ATOM 2813 O O . GLU A 1 354 ? 29.952 -1.717 -17.646 1.00 92.31 354 GLU A O 1
ATOM 2818 N N . ARG A 1 355 ? 28.697 -1.827 -15.796 1.00 89.88 355 ARG A N 1
ATOM 2819 C CA . ARG A 1 355 ? 28.217 -3.202 -16.048 1.00 89.88 355 ARG A CA 1
ATOM 2820 C C . ARG A 1 355 ? 27.419 -3.289 -17.348 1.00 89.88 355 ARG A C 1
ATOM 2822 O O . ARG A 1 355 ? 27.731 -4.131 -18.186 1.00 89.88 355 ARG A O 1
ATOM 2829 N N . ALA A 1 356 ? 26.461 -2.384 -17.546 1.00 88.12 356 ALA A N 1
ATOM 2830 C CA . ALA A 1 356 ? 25.626 -2.355 -18.744 1.00 88.12 356 ALA A CA 1
ATOM 2831 C C . ALA A 1 356 ? 26.439 -2.085 -20.023 1.00 88.12 356 ALA A C 1
ATOM 2833 O O . ALA A 1 356 ? 26.200 -2.718 -21.050 1.00 88.12 356 ALA A O 1
ATOM 2834 N N . GLN A 1 357 ? 27.427 -1.185 -19.963 1.00 88.69 357 GLN A N 1
ATOM 2835 C CA . GLN A 1 357 ? 28.332 -0.923 -21.086 1.00 88.69 357 GLN A CA 1
ATOM 2836 C C . GLN A 1 357 ? 29.153 -2.159 -21.457 1.00 88.69 357 GLN A C 1
ATOM 2838 O O . GLN A 1 357 ? 29.233 -2.499 -22.635 1.00 88.69 357 GLN A O 1
ATOM 2843 N N . ARG A 1 358 ? 29.710 -2.869 -20.467 1.00 88.81 358 ARG A N 1
ATOM 2844 C CA . ARG A 1 358 ? 30.457 -4.114 -20.707 1.00 88.81 358 ARG A CA 1
ATOM 2845 C C . ARG A 1 358 ? 29.582 -5.205 -21.311 1.00 88.81 358 ARG A C 1
ATOM 2847 O O . ARG A 1 358 ? 30.009 -5.871 -22.247 1.00 88.81 358 ARG A O 1
ATOM 2854 N N . GLU A 1 359 ? 28.359 -5.371 -20.815 1.00 86.75 359 GLU A N 1
ATOM 2855 C CA . GLU A 1 359 ? 27.410 -6.337 -21.374 1.00 86.75 359 GLU A CA 1
ATOM 2856 C C . GLU A 1 359 ? 27.056 -6.000 -22.831 1.00 86.75 359 GLU A C 1
ATOM 2858 O O . GLU A 1 359 ? 27.014 -6.886 -23.685 1.00 86.75 359 GLU A O 1
ATOM 2863 N N . HIS A 1 360 ? 26.837 -4.718 -23.135 1.00 85.56 360 HIS A N 1
ATOM 2864 C CA . HIS A 1 360 ? 26.583 -4.268 -24.500 1.00 85.56 360 HIS A CA 1
ATOM 2865 C C . HIS A 1 360 ? 27.784 -4.527 -25.415 1.00 85.56 360 HIS A C 1
ATOM 2867 O O . HIS A 1 360 ? 27.616 -5.111 -26.482 1.00 85.56 360 HIS A O 1
ATOM 2873 N N . GLN A 1 361 ? 28.989 -4.160 -24.975 1.00 87.44 361 GLN A N 1
ATOM 2874 C CA . GLN A 1 361 ? 30.218 -4.394 -25.728 1.00 87.44 361 GLN A CA 1
ATOM 2875 C C . GLN A 1 361 ? 30.430 -5.888 -26.004 1.0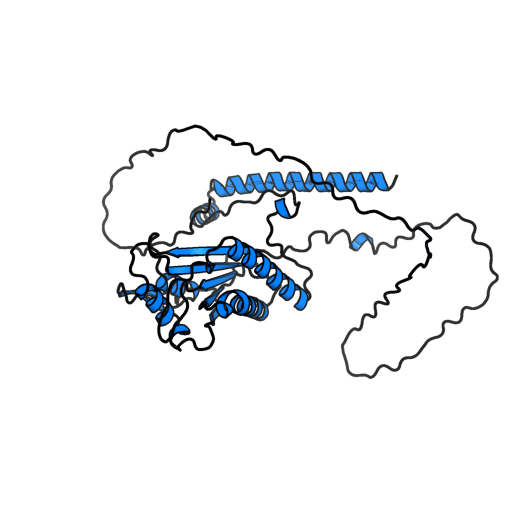0 87.44 361 GLN A C 1
ATOM 2877 O O . GLN A 1 361 ? 30.734 -6.262 -27.133 1.00 87.44 361 GLN A O 1
ATOM 2882 N N . PHE A 1 362 ? 30.204 -6.747 -25.007 1.00 88.00 362 PHE A N 1
ATOM 2883 C CA . PHE A 1 362 ? 30.287 -8.197 -25.174 1.00 88.00 362 PHE A CA 1
ATOM 2884 C C . PHE A 1 362 ? 29.292 -8.718 -26.222 1.00 88.00 362 PHE A C 1
ATOM 2886 O O . PHE A 1 362 ? 29.679 -9.503 -27.081 1.00 88.00 362 PHE A O 1
ATOM 2893 N N . LYS A 1 363 ? 28.036 -8.247 -26.196 1.00 85.81 363 LYS A N 1
ATOM 2894 C CA . LYS A 1 363 ? 27.012 -8.626 -27.188 1.00 85.81 363 LYS A CA 1
ATOM 2895 C C . LYS A 1 363 ? 27.363 -8.179 -28.604 1.00 85.81 363 LYS A C 1
ATOM 2897 O O . LYS A 1 363 ? 27.097 -8.910 -29.551 1.00 85.81 363 LYS A O 1
ATOM 2902 N N . VAL A 1 364 ? 27.924 -6.980 -28.762 1.00 86.19 364 VAL A N 1
ATOM 2903 C CA . VAL A 1 364 ? 28.364 -6.488 -30.075 1.00 86.19 364 VAL A CA 1
ATOM 2904 C C . VAL A 1 364 ? 29.471 -7.389 -30.620 1.00 86.19 364 VAL A C 1
ATOM 2906 O O . VAL A 1 364 ? 29.320 -7.917 -31.717 1.00 86.19 364 VAL A O 1
ATOM 2909 N N . ILE A 1 365 ? 30.503 -7.662 -29.814 1.00 87.75 365 ILE A N 1
ATOM 2910 C CA . ILE A 1 365 ? 31.621 -8.537 -30.200 1.00 87.75 365 ILE A CA 1
ATOM 2911 C C . ILE A 1 365 ? 31.128 -9.947 -30.553 1.00 87.75 365 ILE A C 1
ATOM 2913 O O . ILE A 1 365 ? 31.559 -10.515 -31.553 1.00 87.75 365 ILE A O 1
ATOM 2917 N N . SER A 1 366 ? 30.211 -10.523 -29.768 1.00 82.88 366 SER A N 1
ATOM 2918 C CA . SER A 1 366 ? 29.686 -11.862 -30.060 1.00 82.88 366 SER A CA 1
ATOM 2919 C C . SER A 1 366 ? 28.909 -11.907 -31.377 1.00 82.88 366 SER A C 1
ATOM 2921 O O . SER A 1 366 ? 29.052 -12.857 -32.136 1.00 82.88 366 SER A O 1
ATOM 2923 N N . LEU A 1 367 ? 28.113 -10.875 -31.672 1.00 83.12 367 LEU A N 1
ATOM 2924 C CA . LEU A 1 367 ? 27.350 -10.793 -32.921 1.00 83.12 367 LEU A CA 1
ATOM 2925 C C . LEU A 1 367 ? 28.243 -10.556 -34.142 1.00 83.12 367 LEU A C 1
ATOM 2927 O O . LEU A 1 367 ? 27.896 -10.988 -35.238 1.00 83.12 367 LEU A O 1
ATOM 2931 N N . GLU A 1 368 ? 29.360 -9.849 -33.976 1.00 86.25 368 GLU A N 1
ATOM 2932 C CA . GLU A 1 368 ? 30.370 -9.686 -35.024 1.00 86.25 368 GLU A CA 1
ATOM 2933 C C . GLU A 1 368 ? 31.073 -11.017 -35.312 1.00 86.25 368 GLU A C 1
ATOM 2935 O O . GLU A 1 368 ? 31.155 -11.409 -36.472 1.00 86.25 368 GLU A O 1
ATOM 2940 N N . ALA A 1 369 ? 31.462 -11.764 -34.274 1.00 79.56 369 ALA A N 1
ATOM 2941 C CA . ALA A 1 369 ? 32.092 -13.078 -34.418 1.00 79.56 369 ALA A CA 1
ATOM 2942 C C . ALA A 1 369 ? 31.175 -14.143 -35.051 1.00 79.56 369 ALA A C 1
ATOM 2944 O O . ALA A 1 369 ? 31.663 -15.058 -35.700 1.00 79.56 369 ALA A O 1
ATOM 2945 N N . GLU A 1 370 ? 29.853 -14.046 -34.878 1.00 80.88 370 GLU A N 1
ATOM 2946 C CA . GLU A 1 370 ? 28.879 -14.942 -35.528 1.00 80.88 370 GLU A CA 1
ATOM 2947 C C . GLU A 1 370 ? 28.640 -14.618 -37.017 1.00 80.88 370 GLU A C 1
ATOM 2949 O O . GLU A 1 370 ? 27.989 -15.396 -37.719 1.00 80.88 370 GLU A O 1
ATOM 2954 N N . ARG A 1 371 ? 29.103 -13.456 -37.499 1.00 77.19 371 ARG A N 1
ATOM 2955 C CA . ARG A 1 371 ? 28.958 -13.023 -38.901 1.00 77.19 371 ARG A CA 1
ATOM 2956 C C . ARG A 1 371 ? 30.152 -13.396 -39.781 1.00 77.19 371 ARG A C 1
ATOM 2958 O O . ARG A 1 371 ? 29.999 -13.357 -41.004 1.00 77.19 371 ARG A O 1
ATOM 2965 N N . GLU A 1 372 ? 31.296 -13.704 -39.177 1.00 64.56 372 GLU A N 1
ATOM 2966 C CA . GLU A 1 372 ? 32.509 -14.222 -39.828 1.00 64.56 372 GLU A CA 1
ATOM 2967 C C . GLU A 1 372 ? 32.444 -15.748 -39.974 1.00 64.56 372 GLU A C 1
ATOM 2969 O O . GLU A 1 372 ? 32.870 -16.245 -41.045 1.00 64.56 372 GLU A O 1
#

pLDDT: mean 73.43, std 30.33, range [22.39, 98.88]